Protein 1DXY (pdb70)

Nearest PDB structures (foldseek):
  1dxy-assembly1_A  TM=1.003E+00  e=7.204E-63  Lacticaseibacillus casei
  1j4a-assembly1_A  TM=9.337E-01  e=5.084E-35  Lactobacillus delbrueckii subsp. bulgaricus
  7jp2-assembly1_B  TM=9.214E-01  e=3.300E-33  Treponema pallidum
  1j49-assembly1_B  TM=8.982E-01  e=4.076E-33  Lactobacillus delbrueckii subsp. bulgaricus
  5z20-assembly1_C  TM=8.308E-01  e=5.144E-32  Pseudomonas aeruginosa

B-factor: mean 31.73, std 13.32, range [12.37, 99.99]

Secondary structure (DSSP, 8-state):
-EEEE-S--TTTHHHHHHHHHHH--EEEE-SS---TTGGGGGTT-SEEEE--SS-B-HHHHHHHHHTT--EEEESSS--TTB-HHHHHHTT-EEE--TTS-HHHHHHHHHHHHHHHHTTHHHHHHHHHTT-HHHHT------GGGSEEEEE--SHHHHHHHHHHHHTT-EEEEE-SSPPSS--TT-EE--HHHHHHH-SEEEE-----GGGTTSB-HHHHHHSPTTEEEEE-S-TTSB-HHHHHHHHHTTSEEEEEESS-TTHHHHHHHHHHHSS---HHHHHHHT-TTEEE-SS-TT-SHHHHHHHHHHHHHHHHHHHHHS--TTEE--

Radius of gyration: 22.11 Å; Cα contacts (8 Å, |Δi|>4): 642; chains: 1; bounding box: 49×49×61 Å

Structure (mmCIF, N/CA/C/O backbone):
data_1DXY
#
_entry.id   1DXY
#
_cell.length_a   134.100
_cell.length_b   134.100
_cell.length_c   125.100
_cell.angle_alpha   90.00
_cell.angle_beta   90.00
_cell.angle_gamma   120.00
#
_symmetry.space_group_name_H-M   'P 63 2 2'
#
loop_
_entity.id
_entity.type
_entity.pdbx_description
1 polymer 'D-2-HYDROXYISOCAPROATE DEHYDROGENASE'
2 non-polymer 'SULFATE ION'
3 non-polymer NICOTINAMIDE-ADENINE-DINUCLEOTIDE
4 non-polymer '2-OXO-4-METHYLPENTANOIC ACID'
5 water water
#
loop_
_atom_site.group_PDB
_atom_site.id
_atom_site.type_symbol
_atom_site.label_atom_id
_atom_site.label_alt_id
_atom_site.label_comp_id
_atom_site.label_asym_id
_atom_site.label_entity_id
_atom_site.label_seq_id
_atom_site.pdbx_PDB_ins_code
_atom_site.Cartn_x
_atom_site.Cartn_y
_atom_site.Cartn_z
_atom_site.occupancy
_atom_site.B_iso_or_equiv
_atom_site.auth_seq_id
_atom_site.auth_comp_id
_atom_site.auth_asym_id
_atom_site.auth_atom_id
_atom_site.pdbx_PDB_model_num
ATOM 1 N N . MET A 1 1 ? 64.918 73.287 -2.626 1.00 51.14 1 MET A N 1
ATOM 2 C CA . MET A 1 1 ? 65.884 73.123 -1.500 1.00 50.99 1 MET A CA 1
ATOM 3 C C . MET A 1 1 ? 67.183 73.799 -1.894 1.00 49.75 1 MET A C 1
ATOM 4 O O . MET A 1 1 ? 67.320 74.281 -3.025 1.00 50.04 1 MET A O 1
ATOM 9 N N . LYS A 1 2 ? 68.141 73.784 -0.971 1.00 47.20 2 LYS A N 1
ATOM 10 C CA . LYS A 1 2 ? 69.442 74.383 -1.181 1.00 44.88 2 LYS A CA 1
ATOM 11 C C . LYS A 1 2 ? 70.457 73.260 -1.069 1.00 42.52 2 LYS A C 1
ATOM 12 O O . LYS A 1 2 ? 70.466 72.499 -0.091 1.00 41.28 2 LYS A O 1
ATOM 18 N N . ILE A 1 3 ? 71.255 73.109 -2.118 1.00 39.33 3 ILE A N 1
ATOM 19 C CA . ILE A 1 3 ? 72.259 72.062 -2.170 1.00 36.62 3 ILE A CA 1
ATOM 20 C C . ILE A 1 3 ? 73.589 72.675 -2.554 1.00 35.08 3 ILE A C 1
ATOM 21 O O . ILE A 1 3 ? 73.650 73.594 -3.385 1.00 34.08 3 ILE A O 1
ATOM 26 N N . ILE A 1 4 ? 74.643 72.220 -1.883 1.00 33.46 4 ILE A N 1
ATOM 27 C CA . ILE A 1 4 ? 75.986 72.699 -2.163 1.00 31.87 4 ILE A CA 1
ATOM 28 C C . ILE A 1 4 ? 76.780 71.509 -2.712 1.00 31.20 4 ILE A C 1
ATOM 29 O O . ILE A 1 4 ? 76.669 70.377 -2.212 1.00 30.67 4 ILE A O 1
ATOM 34 N N . ALA A 1 5 ? 77.549 71.760 -3.764 1.00 31.13 5 ALA A N 1
ATOM 35 C CA . ALA A 1 5 ? 78.330 70.707 -4.399 1.00 31.85 5 ALA A CA 1
ATOM 36 C C . ALA A 1 5 ? 79.814 71.016 -4.363 1.00 31.48 5 ALA A C 1
ATOM 37 O O . ALA A 1 5 ? 80.220 72.144 -4.644 1.00 32.44 5 ALA A O 1
ATOM 39 N N . TYR A 1 6 ? 80.618 70.007 -4.046 1.00 31.94 6 TYR A N 1
ATOM 40 C CA . TYR A 1 6 ? 82.069 70.153 -3.986 1.00 32.39 6 TYR A CA 1
ATOM 41 C C . TYR A 1 6 ? 82.740 69.336 -5.077 1.00 32.29 6 TYR A C 1
ATOM 42 O O . TYR A 1 6 ? 82.124 68.447 -5.678 1.00 31.62 6 TYR A O 1
ATOM 51 N N . GLY A 1 7 ? 83.998 69.662 -5.342 1.00 31.79 7 GLY A N 1
ATOM 52 C CA . GLY A 1 7 ? 84.769 68.959 -6.348 1.00 31.18 7 GLY A CA 1
ATOM 53 C C . GLY A 1 7 ? 84.232 69.083 -7.759 1.00 31.05 7 GLY A C 1
ATOM 54 O O . GLY A 1 7 ? 84.524 68.238 -8.592 1.00 31.75 7 GLY A O 1
ATOM 55 N N . ALA A 1 8 ? 83.475 70.139 -8.031 1.00 30.60 8 ALA A N 1
ATOM 56 C CA . ALA A 1 8 ? 82.892 70.372 -9.345 1.00 30.36 8 ALA A CA 1
ATOM 57 C C . ALA A 1 8 ? 83.988 70.384 -10.402 1.00 31.35 8 ALA A C 1
ATOM 58 O O . ALA A 1 8 ? 84.933 71.169 -10.312 1.00 32.23 8 ALA A O 1
ATOM 60 N N . ARG A 1 9 ? 83.860 69.511 -11.400 1.00 31.24 9 ARG A N 1
ATOM 61 C CA . ARG A 1 9 ? 84.842 69.413 -12.479 1.00 31.04 9 ARG A CA 1
ATOM 62 C C . ARG A 1 9 ? 84.378 70.195 -13.702 1.00 30.52 9 ARG A C 1
ATOM 63 O O . ARG A 1 9 ? 83.181 70.435 -13.877 1.00 30.73 9 ARG A O 1
ATOM 71 N N . VAL A 1 10 ? 85.326 70.581 -14.546 1.00 29.74 10 VAL A N 1
ATOM 72 C CA . VAL A 1 10 ? 85.039 71.362 -15.746 1.00 30.39 10 VAL A CA 1
ATOM 73 C C . VAL A 1 10 ? 83.813 70.876 -16.523 1.00 29.24 10 VAL A C 1
ATOM 74 O O . VAL A 1 10 ? 82.916 71.663 -16.833 1.00 28.67 10 VAL A O 1
ATOM 78 N N . ASP A 1 11 ? 83.765 69.576 -16.806 1.00 27.83 11 ASP A N 1
ATOM 79 C CA . ASP A 1 11 ? 82.657 69.010 -17.570 1.00 27.17 11 ASP A CA 1
ATOM 80 C C . ASP A 1 11 ? 81.339 68.908 -16.835 1.00 27.13 11 ASP A C 1
ATOM 81 O O . ASP A 1 11 ? 80.290 68.793 -17.467 1.00 28.42 11 ASP A O 1
ATOM 86 N N . GLU A 1 12 ? 81.373 68.980 -15.511 1.00 25.76 12 GLU A N 1
ATOM 87 C CA . GLU A 1 12 ? 80.156 68.873 -14.707 1.00 25.61 12 GLU A CA 1
ATOM 88 C C . GLU A 1 12 ? 79.365 70.153 -14.606 1.00 25.79 12 GLU A C 1
ATOM 89 O O . GLU A 1 12 ? 78.145 70.123 -14.431 1.00 25.78 12 GLU A O 1
ATOM 95 N N . ILE A 1 13 ? 80.056 71.274 -14.742 1.00 27.31 13 ILE A N 1
ATOM 96 C CA . ILE A 1 13 ? 79.427 72.574 -14.595 1.00 28.65 13 ILE A CA 1
ATOM 97 C C . ILE A 1 13 ? 78.119 72.747 -15.353 1.00 29.20 13 ILE A C 1
ATOM 98 O O . ILE A 1 13 ? 77.100 73.062 -14.740 1.00 29.91 13 ILE A O 1
ATOM 103 N N . GLN A 1 14 ? 78.117 72.506 -16.661 1.00 29.45 14 GLN A N 1
ATOM 104 C CA . GLN A 1 14 ? 76.886 72.676 -17.432 1.00 29.94 14 GLN A CA 1
ATOM 105 C C . GLN A 1 14 ? 75.720 71.842 -16.906 1.00 28.77 14 GLN A C 1
ATOM 106 O O . GLN A 1 14 ? 74.568 72.272 -16.944 1.00 28.97 14 GLN A O 1
ATOM 112 N N . TYR A 1 15 ? 76.012 70.659 -16.387 1.00 27.72 15 TYR A N 1
ATOM 113 C CA . TYR A 1 15 ? 74.958 69.811 -15.862 1.00 27.36 15 TYR A CA 1
ATOM 114 C C . TYR A 1 15 ? 74.438 70.340 -14.533 1.00 26.78 15 TYR A C 1
ATOM 115 O O . TYR A 1 15 ? 73.236 70.282 -14.266 1.00 25.48 15 TYR A O 1
ATOM 124 N N . PHE A 1 16 ? 75.336 70.890 -13.719 1.00 27.15 16 PHE A N 1
ATOM 125 C CA . PHE A 1 16 ? 74.943 71.456 -12.427 1.00 27.55 16 PHE A CA 1
ATOM 126 C C . PHE A 1 16 ? 73.968 72.599 -12.678 1.00 27.86 16 PHE A C 1
ATOM 127 O O . PHE A 1 16 ? 72.879 72.655 -12.096 1.00 28.07 16 PHE A O 1
ATOM 135 N N . LYS A 1 17 ? 74.348 73.475 -13.600 1.00 28.79 17 LYS A N 1
ATOM 136 C CA . LYS A 1 17 ? 73.525 74.614 -13.965 1.00 30.87 17 LYS A CA 1
ATOM 137 C C . LYS A 1 17 ? 72.194 74.137 -14.523 1.00 30.97 17 LYS A C 1
ATOM 138 O O . LYS A 1 17 ? 71.141 74.594 -14.088 1.00 31.33 17 LYS A O 1
ATOM 144 N N . GLN A 1 18 ? 72.236 73.172 -15.439 1.00 31.06 18 GLN A N 1
ATOM 145 C CA . GLN A 1 18 ? 71.013 72.649 -16.040 1.00 30.74 18 GLN A CA 1
ATOM 146 C C . GLN A 1 18 ? 70.092 71.992 -15.015 1.00 29.40 18 GLN A C 1
ATOM 147 O O . GLN A 1 18 ? 68.879 72.182 -15.061 1.00 28.26 18 GLN A O 1
ATOM 153 N N . TRP A 1 19 ? 70.655 71.238 -14.083 1.00 28.83 19 TRP A N 1
ATOM 154 C CA . TRP A 1 19 ? 69.837 70.582 -13.069 1.00 29.25 19 TRP A CA 1
ATOM 155 C C . TRP A 1 19 ? 69.103 71.614 -12.221 1.00 30.37 19 TRP A C 1
ATOM 156 O O . TRP A 1 19 ? 67.962 71.389 -11.799 1.00 30.63 19 TRP A O 1
ATOM 167 N N . ALA A 1 20 ? 69.762 72.740 -11.955 1.00 31.42 20 ALA A N 1
ATOM 168 C CA . ALA A 1 20 ? 69.153 73.793 -11.155 1.00 32.00 20 ALA A CA 1
ATOM 169 C C . ALA A 1 20 ? 67.936 74.326 -11.901 1.00 32.61 20 ALA A C 1
ATOM 170 O O . ALA A 1 20 ? 66.861 74.449 -11.320 1.00 33.16 20 ALA A O 1
ATOM 172 N N . LYS A 1 21 ? 68.101 74.600 -13.194 1.00 33.63 21 LYS A N 1
ATOM 173 C CA . LYS A 1 21 ? 67.004 75.100 -14.022 1.00 35.31 21 LYS A CA 1
ATOM 174 C C . LYS A 1 21 ? 65.883 74.073 -14.086 1.00 35.62 21 LYS A C 1
ATOM 175 O O . LYS A 1 21 ? 64.738 74.396 -13.788 1.00 37.07 21 LYS A O 1
ATOM 181 N N . ASP A 1 22 ? 66.219 72.824 -14.408 1.00 34.63 22 ASP A N 1
ATOM 182 C CA . ASP A 1 22 ? 65.220 71.759 -14.508 1.00 33.76 22 ASP A CA 1
ATOM 183 C C . ASP A 1 22 ? 64.387 71.560 -13.251 1.00 34.37 22 ASP A C 1
ATOM 184 O O . ASP A 1 22 ? 63.177 71.375 -13.342 1.00 34.99 22 ASP A O 1
ATOM 189 N N . THR A 1 23 ? 65.022 71.554 -12.082 1.00 34.68 23 THR A N 1
ATOM 190 C CA . THR A 1 23 ? 64.279 71.310 -10.849 1.00 35.56 23 THR A CA 1
ATOM 191 C C . THR A 1 23 ? 63.839 72.526 -10.058 1.00 36.44 23 THR A C 1
ATOM 192 O O . THR A 1 23 ? 63.025 72.396 -9.150 1.00 36.48 23 THR A O 1
ATOM 196 N N . GLY A 1 24 ? 64.380 73.693 -10.382 1.00 37.79 24 GLY A N 1
ATOM 197 C CA . GLY A 1 24 ? 64.019 74.893 -9.652 1.00 39.69 24 GLY A CA 1
ATOM 198 C C . GLY A 1 24 ? 64.731 75.007 -8.306 1.00 40.70 24 GLY A C 1
ATOM 199 O O . GLY A 1 24 ? 64.560 75.993 -7.585 1.00 41.49 24 GLY A O 1
ATOM 200 N N . ASN A 1 25 ? 65.525 73.999 -7.959 1.00 41.05 25 ASN A N 1
ATOM 201 C CA . ASN A 1 25 ? 66.267 74.006 -6.702 1.00 40.74 25 ASN A CA 1
ATOM 202 C C . ASN A 1 25 ? 67.461 74.934 -6.819 1.00 41.23 25 ASN A C 1
ATOM 203 O O . ASN A 1 25 ? 67.844 75.335 -7.927 1.00 41.28 25 ASN A O 1
ATOM 208 N N . THR A 1 26 ? 68.027 75.298 -5.671 1.00 42.10 26 THR A N 1
ATOM 209 C CA . THR A 1 26 ? 69.201 76.166 -5.633 1.00 42.61 26 THR A CA 1
ATOM 210 C C . THR A 1 26 ? 70.404 75.243 -5.481 1.00 41.18 26 THR A C 1
ATOM 211 O O . THR A 1 26 ? 70.446 74.392 -4.586 1.00 40.04 26 THR A O 1
ATOM 215 N N . LEU A 1 27 ? 71.366 75.405 -6.375 1.00 40.29 27 LEU A N 1
ATOM 216 C CA . LEU A 1 27 ? 72.556 74.587 -6.374 1.00 39.95 27 LEU A CA 1
ATOM 217 C C . LEU A 1 27 ? 73.747 75.525 -6.452 1.00 40.23 27 LEU A C 1
ATOM 218 O O . LEU A 1 27 ? 73.840 76.368 -7.348 1.00 41.03 27 LEU A O 1
ATOM 223 N N . GLU A 1 28 ? 74.632 75.414 -5.474 1.00 40.15 28 GLU A N 1
ATOM 224 C CA . GLU A 1 28 ? 75.832 76.229 -5.440 1.00 39.98 28 GLU A CA 1
ATOM 225 C C . GLU A 1 28 ? 76.959 75.212 -5.537 1.00 37.90 28 GLU A C 1
ATOM 226 O O . GLU A 1 28 ? 77.010 74.265 -4.754 1.00 36.87 28 GLU A O 1
ATOM 232 N N . TYR A 1 29 ? 77.848 75.386 -6.500 1.00 37.00 29 TYR A N 1
ATOM 233 C CA . TYR A 1 29 ? 78.931 74.426 -6.681 1.00 37.42 29 TYR A CA 1
ATOM 234 C C . TYR A 1 29 ? 80.309 75.033 -6.472 1.00 36.65 29 TYR A C 1
ATOM 235 O O . TYR A 1 29 ? 80.508 76.222 -6.709 1.00 37.03 29 TYR A O 1
ATOM 244 N N . HIS A 1 30 ? 81.264 74.205 -6.060 1.00 35.96 30 HIS A N 1
ATOM 245 C CA . HIS A 1 30 ? 82.629 74.654 -5.818 1.00 35.51 30 HIS A CA 1
ATOM 246 C C . HIS A 1 30 ? 83.634 73.678 -6.381 1.00 35.18 30 HIS A C 1
ATOM 247 O O . HIS A 1 30 ? 83.437 72.470 -6.311 1.00 35.08 30 HIS A O 1
ATOM 254 N N . THR A 1 31 ? 84.728 74.220 -6.899 1.00 35.78 31 THR A N 1
ATOM 255 C CA . THR A 1 31 ? 85.833 73.445 -7.454 1.00 36.85 31 THR A CA 1
ATOM 256 C C . THR A 1 31 ? 86.555 72.671 -6.360 1.00 36.39 31 THR A C 1
ATOM 257 O O . THR A 1 31 ? 87.001 71.539 -6.565 1.00 35.76 31 THR A O 1
ATOM 261 N N . GLU A 1 32 ? 86.710 73.328 -5.214 1.00 36.46 32 GLU A N 1
ATOM 262 C CA . GLU A 1 32 ? 87.402 72.755 -4.072 1.00 36.33 32 GLU A CA 1
ATOM 263 C C . GLU A 1 32 ? 86.718 71.524 -3.530 1.00 35.54 32 GLU A C 1
ATOM 264 O O . GLU A 1 32 ? 85.498 71.395 -3.607 1.00 34.82 32 GLU A O 1
ATOM 270 N N . PHE A 1 33 ? 87.525 70.623 -2.986 1.00 35.39 33 PHE A N 1
ATOM 271 C CA . PHE A 1 33 ? 87.018 69.407 -2.385 1.00 36.36 33 PHE A CA 1
ATOM 272 C C . PHE A 1 33 ? 86.489 69.734 -1.005 1.00 36.62 33 PHE A C 1
ATOM 273 O O . PHE A 1 33 ? 86.724 70.819 -0.475 1.00 37.33 33 PHE A O 1
ATOM 281 N N . LEU A 1 34 ? 85.781 68.782 -0.427 1.00 36.42 34 LEU A N 1
ATOM 282 C CA . LEU A 1 34 ? 85.196 68.937 0.885 1.00 37.07 34 LEU A CA 1
ATOM 283 C C . LEU A 1 34 ? 86.145 68.477 2.002 1.00 38.32 34 LEU A C 1
ATOM 284 O O . LEU A 1 34 ? 86.514 67.297 2.076 1.00 37.53 34 LEU A O 1
ATOM 289 N N . ASP A 1 35 ? 86.560 69.422 2.841 1.00 39.85 35 ASP A N 1
ATOM 290 C CA . ASP A 1 35 ? 87.413 69.118 3.989 1.00 41.41 35 ASP A CA 1
ATOM 291 C C . ASP A 1 35 ? 86.917 69.925 5.186 1.00 43.49 35 ASP A C 1
ATOM 292 O O . ASP A 1 35 ? 85.918 70.657 5.084 1.00 43.41 35 ASP A O 1
ATOM 297 N N . GLU A 1 36 ? 87.602 69.792 6.314 1.00 45.74 36 GLU A N 1
ATOM 298 C CA . GLU A 1 36 ? 87.217 70.501 7.525 1.00 47.91 36 GLU A CA 1
ATOM 299 C C . GLU A 1 36 ? 87.053 72.009 7.353 1.00 47.20 36 GLU A C 1
ATOM 300 O O . GLU A 1 36 ? 86.194 72.611 7.980 1.00 46.96 36 GLU A O 1
ATOM 306 N N . ASN A 1 37 ? 87.830 72.607 6.459 1.00 47.12 37 ASN A N 1
ATOM 307 C CA . ASN A 1 37 ? 87.724 74.042 6.214 1.00 47.48 37 ASN A CA 1
ATOM 308 C C . ASN A 1 37 ? 86.540 74.380 5.302 1.00 46.68 37 ASN A C 1
ATOM 309 O O . ASN A 1 37 ? 85.659 75.163 5.676 1.00 46.94 37 ASN A O 1
ATOM 314 N N . THR A 1 38 ? 86.500 73.770 4.118 1.00 44.70 38 THR A N 1
ATOM 315 C CA . THR A 1 38 ? 85.437 74.046 3.148 1.00 41.89 38 THR A CA 1
ATOM 316 C C . THR A 1 38 ? 84.021 73.640 3.568 1.00 41.18 38 THR A C 1
ATOM 317 O O . THR A 1 38 ? 83.052 74.254 3.119 1.00 39.84 38 THR A O 1
ATOM 321 N N . VAL A 1 39 ? 83.903 72.645 4.448 1.00 40.88 39 VAL A N 1
ATOM 322 C CA . VAL A 1 39 ? 82.596 72.196 4.911 1.00 42.25 39 VAL A CA 1
ATOM 323 C C . VAL A 1 39 ? 81.826 73.354 5.532 1.00 44.23 39 VAL A C 1
ATOM 324 O O . VAL A 1 39 ? 80.597 73.346 5.573 1.00 43.85 39 VAL A O 1
ATOM 328 N N . GLU A 1 40 ? 82.546 74.380 5.969 1.00 46.62 40 GLU A N 1
ATOM 329 C CA . GLU A 1 40 ? 81.910 75.535 6.582 1.00 49.11 40 GLU A CA 1
ATOM 330 C C . GLU A 1 40 ? 81.047 76.337 5.619 1.00 49.00 40 GLU A C 1
ATOM 331 O O . GLU A 1 40 ? 80.148 77.065 6.045 1.00 48.92 40 GLU A O 1
ATOM 337 N N . TRP A 1 41 ? 81.297 76.189 4.324 1.00 48.64 41 TRP A N 1
ATOM 338 C CA . TRP A 1 41 ? 80.502 76.889 3.322 1.00 48.14 41 TRP A CA 1
ATOM 339 C C . TRP A 1 41 ? 79.092 76.312 3.244 1.00 47.05 41 TRP A C 1
ATOM 340 O O . TRP A 1 41 ? 78.164 76.972 2.785 1.00 46.28 41 TRP A O 1
ATOM 351 N N . ALA A 1 42 ? 78.949 75.072 3.692 1.00 46.40 42 ALA A N 1
ATOM 352 C CA . ALA A 1 42 ? 77.675 74.375 3.670 1.00 46.99 42 ALA A CA 1
ATOM 353 C C . ALA A 1 42 ? 76.658 74.823 4.724 1.00 48.16 42 ALA A C 1
ATOM 354 O O . ALA A 1 42 ? 75.515 74.347 4.701 1.00 48.57 42 ALA A O 1
ATOM 356 N N . LYS A 1 43 ? 77.060 75.695 5.657 1.00 48.77 43 LYS A N 1
ATOM 357 C CA . LYS A 1 43 ? 76.151 76.166 6.717 1.00 48.70 43 LYS A CA 1
ATOM 358 C C . LYS A 1 43 ? 74.907 76.754 6.059 1.00 48.17 43 LYS A C 1
ATOM 359 O O . LYS A 1 43 ? 75.007 77.657 5.222 1.00 47.99 43 LYS A O 1
ATOM 365 N N . GLY A 1 44 ? 73.749 76.186 6.378 1.00 47.47 44 GLY A N 1
ATOM 366 C CA . GLY A 1 44 ? 72.515 76.686 5.800 1.00 47.63 44 GLY A CA 1
ATOM 367 C C . GLY A 1 44 ? 71.974 75.927 4.592 1.00 47.27 44 GLY A C 1
ATOM 368 O O . GLY A 1 44 ? 70.898 76.273 4.087 1.00 48.03 44 GLY A O 1
ATOM 369 N N . PHE A 1 45 ? 72.711 74.929 4.102 1.00 45.17 45 PHE A N 1
ATOM 370 C CA . PHE A 1 45 ? 72.251 74.137 2.964 1.00 42.53 45 PHE A CA 1
ATOM 371 C C . PHE A 1 45 ? 71.572 72.876 3.484 1.00 41.86 45 PHE A C 1
ATOM 372 O O . PHE A 1 45 ? 71.791 72.460 4.632 1.00 41.85 45 PHE A O 1
ATOM 380 N N . ASP A 1 46 ? 70.759 72.260 2.633 1.00 39.84 46 ASP A N 1
ATOM 381 C CA . ASP A 1 46 ? 70.036 71.066 3.022 1.00 38.30 46 ASP A CA 1
ATOM 382 C C . ASP A 1 46 ? 70.830 69.805 2.784 1.00 36.47 46 ASP A C 1
ATOM 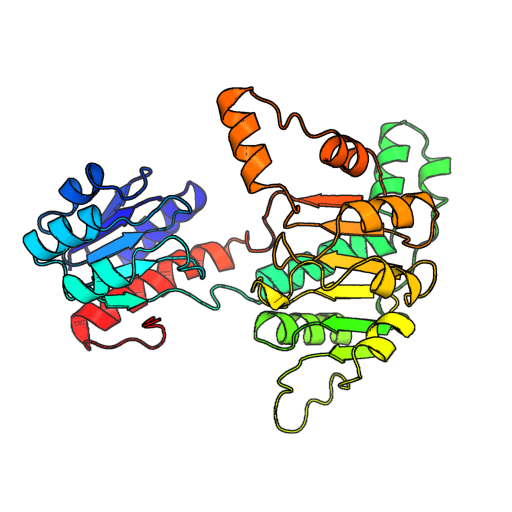383 O O . ASP A 1 46 ? 70.608 68.786 3.441 1.00 35.99 46 ASP A O 1
ATOM 388 N N . GLY A 1 47 ? 71.770 69.866 1.855 1.00 33.62 47 GLY A N 1
ATOM 389 C CA . GLY A 1 47 ? 72.538 68.679 1.589 1.00 30.67 47 GLY A CA 1
ATOM 390 C C . GLY A 1 47 ? 73.817 68.992 0.884 1.00 29.22 47 GLY A C 1
ATOM 391 O O . GLY A 1 47 ? 74.000 70.060 0.290 1.00 28.55 47 GLY A O 1
ATOM 392 N N . ILE A 1 48 ? 74.714 68.027 0.961 1.00 29.15 48 ILE A N 1
ATOM 393 C CA . ILE A 1 48 ? 76.012 68.156 0.348 1.00 29.34 48 ILE A CA 1
ATOM 394 C C . ILE A 1 48 ? 76.189 67.078 -0.720 1.00 28.53 48 ILE A C 1
ATOM 395 O O . ILE A 1 48 ? 75.794 65.911 -0.538 1.00 27.74 48 ILE A O 1
ATOM 400 N N . ASN A 1 49 ? 76.794 67.491 -1.826 1.00 27.42 49 ASN A N 1
ATOM 401 C CA . ASN A 1 49 ? 77.061 66.610 -2.952 1.00 27.35 49 ASN A CA 1
ATOM 402 C C . ASN A 1 49 ? 78.547 66.777 -3.279 1.00 26.23 49 ASN A C 1
ATOM 403 O O . ASN A 1 49 ? 79.022 67.911 -3.404 1.00 26.96 49 ASN A O 1
ATOM 408 N N . SER A 1 50 ? 79.292 65.678 -3.368 1.00 25.33 50 SER A N 1
ATOM 409 C CA . SER A 1 50 ? 80.720 65.792 -3.671 1.00 24.76 50 SER A CA 1
ATOM 410 C C . SER A 1 50 ? 81.290 64.650 -4.511 1.00 24.88 50 SER A C 1
ATOM 411 O O . SER A 1 50 ? 80.636 63.615 -4.735 1.00 24.34 50 SER A O 1
ATOM 416 N N . LEU A 1 51 ? 82.526 64.863 -4.958 1.00 24.45 51 LEU A N 1
ATOM 417 C CA . LEU A 1 51 ? 83.269 63.898 -5.749 1.00 25.63 51 LEU A CA 1
ATOM 418 C C . LEU A 1 51 ? 84.740 64.199 -5.471 1.00 25.54 51 LEU A C 1
ATOM 419 O O . LEU A 1 51 ? 85.223 65.287 -5.805 1.00 25.32 51 LEU A O 1
ATOM 424 N N . GLN A 1 52 ? 85.439 63.263 -4.833 1.00 25.53 52 GLN A N 1
ATOM 425 C CA . GLN A 1 52 ? 86.855 63.466 -4.530 1.00 26.43 52 GLN A CA 1
ATOM 426 C C . GLN A 1 52 ? 87.523 62.174 -4.087 1.00 27.16 52 GLN A C 1
ATOM 427 O O . GLN A 1 52 ? 86.868 61.263 -3.578 1.00 27.78 52 GLN A O 1
ATOM 433 N N . THR A 1 53 ? 88.828 62.083 -4.291 1.00 29.11 53 THR A N 1
ATOM 434 C CA . THR A 1 53 ? 89.560 60.912 -3.835 1.00 31.29 53 THR A CA 1
ATOM 435 C C . THR A 1 53 ? 90.218 61.249 -2.490 1.00 32.17 53 THR A C 1
ATOM 436 O O . THR A 1 53 ? 90.698 60.353 -1.798 1.00 33.44 53 THR A O 1
ATOM 440 N N . THR A 1 54 ? 90.248 62.537 -2.129 1.00 32.68 54 THR A N 1
ATOM 441 C CA . THR A 1 54 ? 90.816 62.948 -0.845 1.00 33.48 54 THR A CA 1
ATOM 442 C C . THR A 1 54 ? 89.853 62.467 0.248 1.00 34.56 54 THR A C 1
ATOM 443 O O . THR A 1 54 ? 88.674 62.216 -0.023 1.00 34.58 54 THR A O 1
ATOM 447 N N . PRO A 1 55 ? 90.338 62.326 1.495 1.00 35.73 55 PRO A N 1
ATOM 448 C CA . PRO A 1 55 ? 89.515 61.854 2.620 1.00 35.33 55 PRO A CA 1
ATOM 449 C C . PRO A 1 55 ? 88.312 62.690 3.021 1.00 34.87 55 PRO A C 1
ATOM 450 O O . PRO A 1 55 ? 88.278 63.908 2.832 1.00 34.14 55 PRO A O 1
ATOM 454 N N . TYR A 1 56 ? 87.317 61.992 3.554 1.00 35.07 56 TYR A N 1
ATOM 455 C CA . TYR A 1 56 ? 86.104 62.598 4.094 1.00 35.91 56 TYR A CA 1
ATOM 456 C C . TYR A 1 56 ? 86.315 62.261 5.582 1.00 36.17 56 TYR A C 1
ATOM 457 O O . TYR A 1 56 ? 85.865 61.206 6.069 1.00 35.03 56 TYR A O 1
ATOM 466 N N . ALA A 1 57 ? 87.074 63.121 6.265 1.00 36.91 57 ALA A N 1
ATOM 467 C CA . ALA A 1 57 ? 87.421 62.912 7.677 1.00 38.12 57 ALA A CA 1
ATOM 468 C C . ALA A 1 57 ? 86.327 63.227 8.711 1.00 38.68 57 ALA A C 1
ATOM 469 O O . ALA A 1 57 ? 85.382 63.984 8.433 1.00 38.08 57 ALA A O 1
ATOM 471 N N . ALA A 1 58 ? 86.493 62.663 9.911 1.00 39.24 58 ALA A N 1
ATOM 472 C CA . ALA A 1 58 ? 85.560 62.837 11.020 1.00 39.30 58 ALA A CA 1
ATOM 473 C C . ALA A 1 58 ? 85.140 64.291 11.217 1.00 39.33 58 ALA A C 1
ATOM 474 O O . ALA A 1 58 ? 83.965 64.581 11.417 1.00 39.31 58 ALA A O 1
ATOM 476 N N . GLY A 1 59 ? 86.091 65.205 11.091 1.00 40.26 59 GLY A N 1
ATOM 477 C CA . GLY A 1 59 ? 85.790 66.616 11.253 1.00 41.95 59 GLY A CA 1
ATOM 478 C C . GLY A 1 59 ? 84.701 67.135 10.328 1.00 43.02 59 GLY A C 1
ATOM 479 O O . GLY A 1 59 ? 83.867 67.949 10.737 1.00 43.25 59 GLY A O 1
ATOM 480 N N . VAL A 1 60 ? 84.693 66.653 9.085 1.00 43.78 60 VAL A N 1
ATOM 481 C CA . VAL A 1 60 ? 83.705 67.078 8.095 1.00 43.43 60 VAL A CA 1
ATOM 482 C C . VAL A 1 60 ? 82.299 66.716 8.551 1.00 43.48 60 VAL A C 1
ATOM 483 O O . VAL A 1 60 ? 81.386 67.539 8.474 1.00 42.92 60 VAL A O 1
ATOM 487 N N . PHE A 1 61 ? 82.139 65.505 9.071 1.00 44.11 61 PHE A N 1
ATOM 488 C CA . PHE A 1 61 ? 80.841 65.057 9.552 1.00 46.37 61 PHE A CA 1
ATOM 489 C C . PHE A 1 61 ? 80.419 65.782 10.831 1.00 48.00 61 PHE A C 1
ATOM 490 O O . PHE A 1 61 ? 79.223 66.025 11.051 1.00 48.25 61 PHE A O 1
ATOM 498 N N . GLU A 1 62 ? 81.403 66.166 11.646 1.00 49.55 62 GLU A N 1
ATOM 499 C CA . GLU A 1 62 ? 81.131 66.885 12.887 1.00 50.55 62 GLU A CA 1
ATOM 500 C C . GLU A 1 62 ? 80.488 68.237 12.565 1.00 49.42 62 GLU A C 1
ATOM 501 O O . GLU A 1 62 ? 79.422 68.554 13.088 1.00 49.03 62 GLU A O 1
ATOM 507 N N . LYS A 1 63 ? 81.105 69.017 11.682 1.00 48.77 63 LYS A N 1
ATOM 508 C CA . LYS A 1 63 ? 80.533 70.308 11.320 1.00 49.29 63 LYS A CA 1
ATOM 509 C C . LYS A 1 63 ? 79.185 70.171 10.605 1.00 50.19 63 LYS A C 1
ATOM 510 O O . LYS A 1 63 ? 78.311 71.036 10.749 1.00 50.38 63 LYS A O 1
ATOM 516 N N . MET A 1 64 ? 78.999 69.078 9.862 1.00 50.72 64 MET A N 1
ATOM 517 C CA . MET A 1 64 ? 77.732 68.837 9.162 1.00 50.82 64 MET A CA 1
ATOM 518 C C . MET A 1 64 ? 76.649 68.653 10.208 1.00 51.47 64 MET A C 1
ATOM 519 O O . MET A 1 64 ? 75.614 69.311 10.160 1.00 51.27 64 MET A O 1
ATOM 524 N N . HIS A 1 65 ? 76.905 67.760 11.155 1.00 52.84 65 HIS A N 1
ATOM 525 C CA . HIS A 1 65 ? 75.975 67.494 12.247 1.00 55.02 65 HIS A CA 1
ATOM 526 C C . HIS A 1 65 ? 75.632 68.816 12.962 1.00 55.19 65 HIS A C 1
ATOM 527 O O . HIS A 1 65 ? 74.488 69.041 13.373 1.00 54.92 65 HIS A O 1
ATOM 534 N N . ALA A 1 66 ? 76.639 69.670 13.127 1.00 55.22 66 ALA A N 1
ATOM 535 C CA . ALA A 1 66 ? 76.467 70.957 13.778 1.00 54.88 66 ALA A CA 1
ATOM 536 C C . ALA A 1 66 ? 75.538 71.870 12.982 1.00 55.06 66 ALA A C 1
ATOM 537 O O . ALA A 1 66 ? 74.735 72.580 13.578 1.00 55.86 66 ALA A O 1
ATOM 539 N N . TYR A 1 67 ? 75.640 71.860 11.651 1.00 54.53 67 TYR A N 1
ATOM 540 C CA . TYR A 1 67 ? 74.773 72.706 10.816 1.00 53.91 67 TYR A CA 1
ATOM 541 C C . TYR A 1 67 ? 73.429 72.049 10.491 1.00 52.28 67 TYR A C 1
ATOM 542 O O . TYR A 1 67 ? 72.651 72.589 9.694 1.00 52.00 67 TYR A O 1
ATOM 551 N N . GLY A 1 68 ? 73.190 70.862 11.042 1.00 50.24 68 GLY A N 1
ATOM 552 C CA . GLY A 1 68 ? 71.940 70.162 10.789 1.00 49.21 68 GLY A CA 1
ATOM 553 C C . GLY A 1 68 ? 71.791 69.476 9.425 1.00 48.25 68 GLY A C 1
ATOM 554 O O . GLY A 1 68 ? 70.681 69.063 9.055 1.00 49.23 68 GLY A O 1
ATOM 555 N N . ILE A 1 69 ? 72.893 69.351 8.681 1.00 45.59 69 ILE A N 1
ATOM 556 C CA . ILE A 1 69 ? 72.897 68.703 7.370 1.00 41.55 69 ILE A CA 1
ATOM 557 C C . ILE A 1 69 ? 73.026 67.210 7.623 1.00 40.25 69 ILE A C 1
ATOM 558 O O . ILE A 1 69 ? 74.082 66.742 8.050 1.00 40.53 69 ILE A O 1
ATOM 563 N N . LYS A 1 70 ? 71.950 66.470 7.362 1.00 38.45 70 LYS A N 1
ATOM 564 C CA . LYS A 1 70 ? 71.895 65.024 7.595 1.00 36.79 70 LYS A CA 1
ATOM 565 C C . LYS A 1 70 ? 72.315 64.116 6.423 1.00 35.96 70 LYS A C 1
ATOM 566 O O . LYS A 1 70 ? 72.581 62.922 6.624 1.00 34.27 70 LYS A O 1
ATOM 572 N N . PHE A 1 71 ? 72.445 64.689 5.222 1.00 35.34 71 PHE A N 1
ATOM 573 C CA . PHE A 1 71 ? 72.765 63.892 4.025 1.00 33.60 71 PHE A CA 1
ATOM 574 C C . PHE A 1 71 ? 73.937 64.319 3.149 1.00 32.33 71 PHE A C 1
ATOM 575 O O . PHE A 1 71 ? 74.121 65.513 2.849 1.00 32.32 71 PHE A O 1
ATOM 583 N N . LEU A 1 72 ? 74.696 63.315 2.709 1.00 31.24 72 LEU A N 1
ATOM 584 C CA . LEU A 1 72 ? 75.827 63.515 1.806 1.00 30.37 72 LEU A CA 1
ATOM 585 C C . LEU A 1 72 ? 75.688 62.497 0.674 1.00 29.52 72 LEU A C 1
ATOM 586 O O . LEU A 1 72 ? 75.489 61.301 0.932 1.00 29.60 72 LEU A O 1
ATOM 591 N N . THR A 1 73 ? 75.746 62.959 -0.573 1.00 28.25 73 THR A N 1
ATOM 592 C CA . THR A 1 73 ? 75.693 62.022 -1.700 1.00 26.53 73 THR A CA 1
ATOM 593 C C . THR A 1 73 ? 76.944 62.268 -2.507 1.00 24.81 73 THR A C 1
ATOM 594 O O . THR A 1 73 ? 77.385 63.421 -2.668 1.00 24.58 73 THR A O 1
ATOM 598 N N . ILE A 1 74 ? 77.561 61.185 -2.949 1.00 24.36 74 ILE A N 1
ATOM 599 C CA . ILE A 1 74 ? 78.758 61.308 -3.767 1.00 24.92 74 ILE A CA 1
ATOM 600 C C . ILE A 1 74 ? 78.404 60.973 -5.233 1.00 25.11 74 ILE A C 1
ATOM 601 O O . ILE A 1 74 ? 77.439 60.237 -5.505 1.00 25.14 74 ILE A O 1
ATOM 606 N N . ARG A 1 75 ? 79.162 61.544 -6.162 1.00 24.76 75 ARG A N 1
ATOM 607 C CA . ARG A 1 75 ? 78.908 61.351 -7.582 1.00 24.24 75 ARG A CA 1
ATOM 608 C C . ARG A 1 75 ? 79.577 60.123 -8.194 1.00 25.31 75 ARG A C 1
ATOM 609 O O . ARG A 1 75 ? 79.282 59.751 -9.338 1.00 25.21 75 ARG A O 1
ATOM 617 N N . ASN A 1 76 ? 80.420 59.452 -7.415 1.00 25.13 76 ASN A N 1
ATOM 618 C CA . ASN A 1 76 ? 81.130 58.279 -7.899 1.00 24.98 76 ASN A CA 1
ATOM 619 C C . ASN A 1 76 ? 80.726 57.017 -7.159 1.00 25.49 76 ASN A C 1
ATOM 620 O O . ASN A 1 76 ? 79.709 57.003 -6.460 1.00 25.29 76 ASN A O 1
ATOM 625 N N . VAL A 1 77 ? 81.495 55.950 -7.319 1.00 26.47 77 VAL A N 1
ATOM 626 C CA . VAL A 1 77 ? 81.172 54.681 -6.684 1.00 28.58 77 VAL A CA 1
ATOM 627 C C . VAL A 1 77 ? 81.878 54.424 -5.344 1.00 30.46 77 VAL A C 1
ATOM 628 O O . VAL A 1 77 ? 81.224 54.054 -4.364 1.00 30.65 77 VAL A O 1
ATOM 632 N N . GLY A 1 78 ? 83.200 54.578 -5.318 1.00 31.65 78 GLY A N 1
ATOM 633 C CA . GLY A 1 78 ? 83.993 54.306 -4.124 1.00 32.76 78 GLY A CA 1
ATOM 634 C C . GLY A 1 78 ? 83.728 55.086 -2.846 1.00 33.54 78 GLY A C 1
ATOM 635 O O . GLY A 1 78 ? 83.529 56.303 -2.867 1.00 32.02 78 GLY A O 1
ATOM 636 N N . THR A 1 79 ? 83.762 54.374 -1.722 1.00 35.15 79 THR A N 1
ATOM 637 C CA . THR A 1 79 ? 83.540 54.991 -0.417 1.00 37.40 79 THR A CA 1
ATOM 638 C C . THR A 1 79 ? 84.697 54.711 0.539 1.00 38.98 79 THR A C 1
ATOM 639 O O . THR A 1 79 ? 84.636 55.038 1.723 1.00 39.86 79 THR A O 1
ATOM 643 N N . ASP A 1 80 ? 85.776 54.157 0.011 1.00 40.71 80 ASP A N 1
ATOM 644 C CA . ASP A 1 80 ? 86.923 53.829 0.836 1.00 43.07 80 ASP A CA 1
ATOM 645 C C . ASP A 1 80 ? 87.622 55.019 1.523 1.00 41.61 80 ASP A C 1
ATOM 646 O O . ASP A 1 80 ? 88.293 54.844 2.544 1.00 42.61 80 ASP A O 1
ATOM 651 N N . ASN A 1 81 ? 87.484 56.217 0.966 1.00 38.33 81 ASN A N 1
ATOM 652 C CA . ASN A 1 81 ? 88.106 57.408 1.543 1.00 35.84 81 ASN A CA 1
ATOM 653 C C . ASN A 1 81 ? 87.141 58.142 2.487 1.00 35.14 81 ASN A C 1
ATOM 654 O O . ASN A 1 81 ? 87.337 59.325 2.796 1.00 34.58 81 ASN A O 1
ATOM 659 N N . ILE A 1 82 ? 86.110 57.444 2.950 1.00 34.83 82 ILE A N 1
ATOM 660 C CA . ILE A 1 82 ? 85.114 58.054 3.828 1.00 36.09 82 ILE A CA 1
ATOM 661 C C . ILE A 1 82 ? 85.175 57.480 5.236 1.00 36.66 82 ILE A C 1
ATOM 662 O O . ILE A 1 82 ? 85.159 56.262 5.411 1.00 35.83 82 ILE A O 1
ATOM 667 N N . ASP A 1 83 ? 85.250 58.353 6.240 1.00 38.32 83 ASP A N 1
ATOM 668 C CA . ASP A 1 83 ? 85.272 57.891 7.620 1.00 40.10 83 ASP A CA 1
ATOM 669 C C . ASP A 1 83 ? 83.836 57.517 7.956 1.00 40.68 83 ASP A C 1
ATOM 670 O O . ASP A 1 83 ? 83.053 58.333 8.448 1.00 39.83 83 ASP A O 1
ATOM 675 N N . MET A 1 84 ? 83.500 56.273 7.657 1.00 42.55 84 MET A N 1
ATOM 676 C CA . MET A 1 84 ? 82.168 55.749 7.891 1.00 45.26 84 MET A CA 1
ATOM 677 C C . MET A 1 84 ? 81.778 55.781 9.367 1.00 45.67 84 MET A C 1
ATOM 678 O O . MET A 1 84 ? 80.656 56.145 9.715 1.00 45.37 84 MET A O 1
ATOM 683 N N . THR A 1 85 ? 82.711 55.410 10.236 1.00 46.28 85 THR A N 1
ATOM 684 C CA . THR A 1 85 ? 82.451 55.395 11.669 1.00 46.40 85 THR A CA 1
ATOM 685 C C . THR A 1 85 ? 82.112 56.806 12.159 1.00 45.45 85 THR A C 1
ATOM 686 O O . THR A 1 85 ? 81.106 57.001 12.836 1.00 45.65 85 THR A O 1
ATOM 690 N N . ALA A 1 86 ? 82.888 57.800 11.739 1.00 44.76 86 ALA A N 1
ATOM 691 C CA . ALA A 1 86 ? 82.613 59.174 12.140 1.00 45.38 86 ALA A CA 1
ATOM 692 C C . ALA A 1 86 ? 81.258 59.611 11.603 1.00 46.60 86 ALA A C 1
ATOM 693 O O . ALA A 1 86 ? 80.507 60.332 12.270 1.00 47.33 86 ALA A O 1
ATOM 695 N N . MET A 1 87 ? 80.960 59.187 10.377 1.00 47.41 87 MET A N 1
ATOM 696 C CA . MET A 1 87 ? 79.701 59.524 9.716 1.00 47.18 87 MET A CA 1
ATOM 697 C C . MET A 1 87 ? 78.497 58.935 10.471 1.00 47.48 87 MET A C 1
ATOM 698 O O . MET A 1 87 ? 77.522 59.649 10.729 1.00 46.17 87 MET A O 1
ATOM 703 N N . LYS A 1 88 ? 78.573 57.646 10.820 1.00 48.34 88 LYS A N 1
ATOM 704 C CA . LYS A 1 88 ? 77.500 56.971 11.551 1.00 50.04 88 LYS A CA 1
ATOM 705 C C . LYS A 1 88 ? 77.373 57.624 12.929 1.00 51.92 88 LYS A C 1
ATOM 706 O O . LYS A 1 88 ? 76.260 57.877 13.399 1.00 52.71 88 LYS A O 1
ATOM 712 N N . GLN A 1 89 ? 78.511 57.973 13.529 1.00 53.37 89 GLN A N 1
ATOM 713 C CA . GLN A 1 89 ? 78.533 58.612 14.842 1.00 54.78 89 GLN A CA 1
ATOM 714 C C . GLN A 1 89 ? 77.703 59.894 14.856 1.00 54.31 89 GLN A C 1
ATOM 715 O O . GLN A 1 89 ? 76.930 60.125 15.786 1.00 54.47 89 GLN A O 1
ATOM 721 N N . TYR A 1 90 ? 77.865 60.728 13.832 1.00 53.66 90 TYR A N 1
ATOM 722 C CA . TYR A 1 90 ? 77.115 61.979 13.739 1.00 52.95 90 TYR A CA 1
ATOM 723 C C . TYR A 1 90 ? 75.775 61.851 13.021 1.00 51.85 90 TYR A C 1
ATOM 724 O O . TYR A 1 90 ? 75.183 62.864 12.630 1.00 51.76 90 TYR A O 1
ATOM 733 N N . GLY A 1 91 ? 75.305 60.615 12.851 1.00 50.41 91 GLY A N 1
ATOM 734 C CA . GLY A 1 91 ? 74.033 60.360 12.189 1.00 49.20 91 GLY A CA 1
ATOM 735 C C . GLY A 1 91 ? 73.863 60.912 10.776 1.00 48.34 91 GLY A C 1
ATOM 736 O O . GLY A 1 91 ? 72.768 61.359 10.417 1.00 48.54 91 GLY A O 1
ATOM 737 N N . ILE A 1 92 ? 74.931 60.890 9.977 1.00 46.45 92 ILE A N 1
ATOM 738 C CA . ILE A 1 92 ? 74.888 61.384 8.594 1.00 44.08 92 ILE A CA 1
ATOM 739 C C . ILE A 1 92 ? 74.663 60.178 7.675 1.00 41.97 92 ILE A C 1
ATOM 740 O O . ILE A 1 92 ? 75.208 59.097 7.919 1.00 41.44 92 ILE A O 1
ATOM 745 N N . ARG A 1 93 ? 73.800 60.330 6.675 1.00 39.42 93 ARG A N 1
ATOM 746 C CA . ARG A 1 93 ? 73.557 59.238 5.741 1.00 37.05 93 ARG A CA 1
ATOM 747 C C . ARG A 1 93 ? 74.148 59.538 4.369 1.00 35.00 93 ARG A C 1
ATOM 748 O O . ARG A 1 93 ? 74.239 60.708 3.948 1.00 34.26 93 ARG A O 1
ATOM 756 N N . LEU A 1 94 ? 74.564 58.471 3.693 1.00 32.83 94 LEU A N 1
ATOM 757 C CA . LEU A 1 94 ? 75.230 58.560 2.394 1.00 30.76 94 LEU A CA 1
ATOM 758 C C . LEU A 1 94 ? 74.661 57.660 1.282 1.00 29.69 94 LEU A C 1
ATOM 759 O O . LEU A 1 94 ? 74.057 56.609 1.548 1.00 28.54 94 LEU A O 1
ATOM 764 N N . SER A 1 95 ? 74.832 58.113 0.037 1.00 28.89 95 SER A N 1
ATOM 765 C CA . SER A 1 95 ? 74.452 57.337 -1.148 1.00 26.95 95 SER A CA 1
ATOM 766 C C . SER A 1 95 ? 75.496 57.652 -2.211 1.00 26.42 95 SER A C 1
ATOM 767 O O . SER A 1 95 ? 76.099 58.744 -2.217 1.00 25.65 95 SER A O 1
ATOM 770 N N . ASN A 1 96 ? 75.780 56.659 -3.044 1.00 26.15 96 ASN A N 1
ATOM 771 C CA . ASN A 1 96 ? 76.733 56.817 -4.137 1.00 25.32 96 ASN A CA 1
ATOM 772 C C . ASN A 1 96 ? 75.964 56.592 -5.466 1.00 25.53 96 ASN A C 1
ATOM 773 O O . ASN A 1 96 ? 74.723 56.533 -5.476 1.00 25.64 96 ASN A O 1
ATOM 778 N N . VAL A 1 97 ? 76.695 56.500 -6.574 1.00 25.68 97 VAL A N 1
ATOM 779 C CA . VAL A 1 97 ? 76.100 56.286 -7.907 1.00 24.50 97 VAL A CA 1
ATOM 780 C C . VAL A 1 97 ? 76.868 55.093 -8.450 1.00 24.15 97 VAL A C 1
ATOM 781 O O . VAL A 1 97 ? 77.896 55.250 -9.097 1.00 25.33 97 VAL A O 1
ATOM 785 N N . PRO A 1 98 ? 76.397 53.877 -8.160 1.00 24.02 98 PRO A N 1
ATOM 786 C CA . PRO A 1 98 ? 77.072 52.664 -8.616 1.00 24.76 98 PRO A CA 1
ATOM 787 C C . PRO A 1 98 ? 77.057 52.362 -10.111 1.00 26.44 98 PRO A C 1
ATOM 788 O O . PRO A 1 98 ? 77.904 51.616 -10.593 1.00 28.33 98 PRO A O 1
ATOM 792 N N . ALA A 1 99 ? 76.116 52.917 -10.858 1.00 25.64 99 ALA A N 1
ATOM 793 C CA . ALA A 1 99 ? 76.088 52.619 -12.272 1.00 25.70 99 ALA A CA 1
ATOM 794 C C . ALA A 1 99 ? 75.747 53.845 -13.105 1.00 25.95 99 ALA A C 1
ATOM 795 O O . ALA A 1 99 ? 74.753 53.839 -13.835 1.00 26.00 99 ALA A O 1
ATOM 797 N N . TYR A 1 100 ? 76.567 54.892 -13.011 1.00 25.77 100 TYR A N 1
ATOM 798 C CA . TYR A 1 100 ? 76.299 56.090 -13.798 1.00 27.43 100 TYR A CA 1
ATOM 799 C C . TYR A 1 100 ? 76.288 55.755 -15.293 1.00 27.15 100 TYR A C 1
ATOM 800 O O . TYR A 1 100 ? 75.432 56.244 -16.029 1.00 27.88 100 TYR A O 1
ATOM 809 N N . SER A 1 101 ? 77.214 54.906 -15.730 1.00 26.10 101 SER A N 1
ATOM 810 C CA . SER A 1 101 ? 77.230 54.456 -17.129 1.00 25.52 101 SER A CA 1
ATOM 811 C C . SER A 1 101 ? 78.111 53.239 -17.367 1.00 23.60 101 SER A C 1
ATOM 812 O O . SER A 1 101 ? 79.326 53.359 -17.601 1.00 24.85 101 SER A O 1
ATOM 815 N N . PRO A 1 102 ? 77.536 52.040 -17.2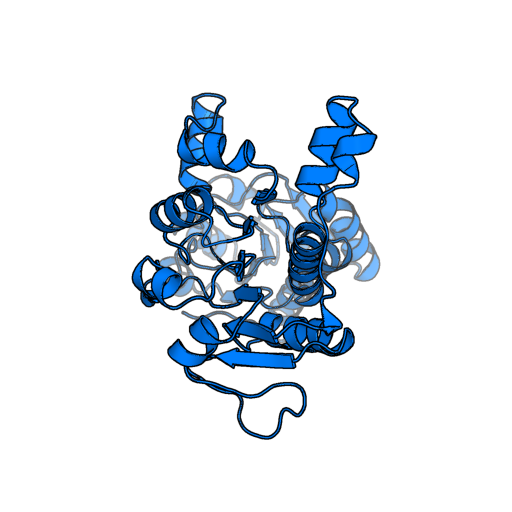11 1.00 21.76 102 PRO A N 1
ATOM 816 C CA . PRO A 1 102 ? 78.318 50.820 -17.440 1.00 20.27 102 PRO A CA 1
ATOM 817 C C . PRO A 1 102 ? 78.764 50.791 -18.924 1.00 18.71 102 PRO A C 1
ATOM 818 O O . PRO A 1 102 ? 79.840 50.286 -19.245 1.00 18.60 102 PRO A O 1
ATOM 822 N N . ALA A 1 103 ? 77.964 51.403 -19.802 1.00 17.33 103 ALA A N 1
ATOM 823 C CA . ALA A 1 103 ? 78.254 51.443 -21.242 1.00 16.13 103 ALA A CA 1
ATOM 824 C C . ALA A 1 103 ? 79.514 52.230 -21.544 1.00 15.71 103 ALA A C 1
ATOM 825 O O . ALA A 1 103 ? 80.301 51.832 -22.400 1.00 16.73 103 ALA A O 1
ATOM 827 N N . ALA A 1 104 ? 79.744 53.324 -20.814 1.00 14.99 104 ALA A N 1
ATOM 828 C CA . ALA A 1 104 ? 80.942 54.131 -21.038 1.00 14.59 104 ALA A CA 1
ATOM 829 C C . ALA A 1 104 ? 82.178 53.275 -20.848 1.00 15.19 104 ALA A C 1
ATOM 830 O O . ALA A 1 104 ? 83.091 53.301 -21.674 1.00 14.96 104 ALA A O 1
ATOM 832 N N . ILE A 1 105 ? 82.175 52.451 -19.796 1.00 15.48 105 ILE A N 1
ATOM 833 C CA . ILE A 1 105 ? 83.330 51.621 -19.507 1.00 14.89 105 ILE A CA 1
ATOM 834 C C . ILE A 1 105 ? 83.410 50.438 -20.450 1.00 14.39 105 ILE A C 1
ATOM 835 O O . ILE A 1 105 ? 84.499 50.106 -20.929 1.00 14.75 105 ILE A O 1
ATOM 840 N N . ALA A 1 106 ? 82.275 49.801 -20.719 1.00 13.31 106 ALA A N 1
ATOM 841 C CA . ALA A 1 106 ? 82.261 48.657 -21.628 1.00 12.94 106 ALA A CA 1
ATOM 842 C C . ALA A 1 106 ? 82.729 49.114 -23.016 1.00 12.48 106 ALA A C 1
ATOM 843 O O . ALA A 1 106 ? 83.525 48.436 -23.651 1.00 13.49 106 ALA A O 1
ATOM 845 N N . GLU A 1 107 ? 82.272 50.283 -23.460 1.00 13.12 107 GLU A N 1
ATOM 846 C CA . GLU A 1 107 ? 82.680 50.795 -24.767 1.00 13.82 107 GLU A CA 1
ATOM 847 C C . GLU A 1 107 ? 84.165 51.103 -24.808 1.00 15.09 107 GLU A C 1
ATOM 848 O O . GLU A 1 107 ? 84.829 50.842 -25.822 1.00 15.49 107 GLU A O 1
ATOM 854 N N . PHE A 1 108 ? 84.719 51.594 -23.700 1.00 14.65 108 PHE A N 1
ATOM 855 C CA . PHE A 1 108 ? 86.145 51.857 -23.676 1.00 13.37 108 PHE A CA 1
ATOM 856 C C . PHE A 1 108 ? 86.926 50.542 -23.771 1.00 13.37 108 PHE A C 1
ATOM 857 O O . PHE A 1 108 ? 87.967 50.464 -24.433 1.00 13.46 108 PHE A O 1
ATOM 865 N N . ALA A 1 109 ? 86.446 49.498 -23.107 1.00 12.74 109 ALA A N 1
ATOM 866 C CA . ALA A 1 109 ?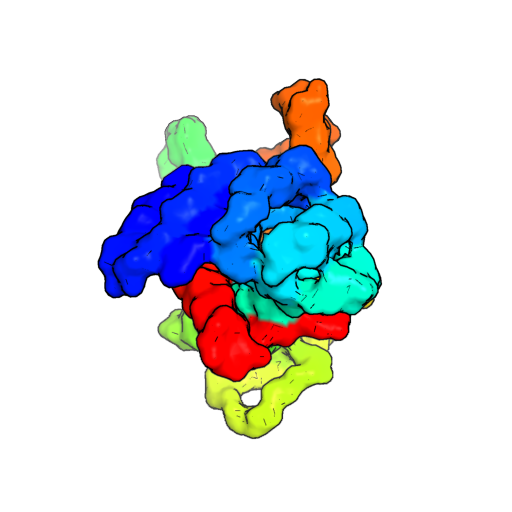 87.127 48.216 -23.176 1.00 14.11 109 ALA A CA 1
ATOM 867 C C . ALA A 1 109 ? 87.131 47.745 -24.645 1.00 15.12 109 ALA A C 1
ATOM 868 O O . ALA A 1 109 ? 88.133 47.211 -25.124 1.00 15.85 109 ALA A O 1
ATOM 870 N N . LEU A 1 110 ? 86.000 47.913 -25.340 1.00 15.22 110 LEU A N 1
ATOM 871 C CA . LEU A 1 110 ? 85.904 47.535 -26.749 1.00 15.01 110 LEU A CA 1
ATOM 872 C C . LEU A 1 110 ? 86.861 48.393 -27.579 1.00 14.74 110 LEU A C 1
ATOM 873 O O . LEU A 1 110 ? 87.489 47.881 -28.505 1.00 15.49 110 LEU A O 1
ATOM 878 N N . THR A 1 111 ? 86.973 49.680 -27.238 1.00 14.36 111 THR A N 1
ATOM 879 C CA . THR A 1 111 ? 87.861 50.607 -27.933 1.00 14.11 111 THR A CA 1
ATOM 880 C C . THR A 1 111 ? 89.298 50.109 -27.874 1.00 15.97 111 THR A C 1
ATOM 881 O O . THR A 1 111 ? 89.982 50.001 -28.897 1.00 15.50 111 THR A O 1
ATOM 885 N N . ASP A 1 112 ? 89.758 49.760 -26.670 1.00 16.25 112 ASP A N 1
ATOM 886 C CA . ASP A 1 112 ? 91.121 49.266 -26.514 1.00 15.46 112 ASP A CA 1
ATOM 887 C C . ASP A 1 112 ? 91.296 47.929 -27.203 1.00 14.93 112 ASP A C 1
ATOM 888 O O . ASP A 1 112 ? 92.353 47.653 -27.758 1.00 15.92 112 ASP A O 1
ATOM 893 N N . THR A 1 113 ? 90.275 47.083 -27.153 1.00 14.30 113 THR A N 1
ATOM 894 C CA . THR A 1 113 ? 90.369 45.761 -27.785 1.00 15.35 113 THR A CA 1
ATOM 895 C C . THR A 1 113 ? 90.582 45.871 -29.308 1.00 15.14 113 THR A C 1
ATOM 896 O O . THR A 1 113 ? 91.470 45.225 -29.867 1.00 15.57 113 THR A O 1
ATOM 900 N N . LEU A 1 114 ? 89.755 46.676 -29.967 1.00 14.99 114 LEU A N 1
ATOM 901 C CA . LEU A 1 114 ? 89.851 46.851 -31.411 1.00 14.83 114 LEU A CA 1
ATOM 902 C C . LEU A 1 114 ? 91.166 47.521 -31.773 1.00 14.78 114 LEU A C 1
ATOM 903 O O . LEU A 1 114 ? 91.851 47.079 -32.685 1.00 15.53 114 LEU A O 1
ATOM 908 N N . TYR A 1 115 ? 91.554 48.535 -31.009 1.00 15.23 115 TYR A N 1
ATOM 909 C CA . TYR A 1 115 ? 92.809 49.228 -31.230 1.00 15.87 115 TYR A CA 1
ATOM 910 C C . TYR A 1 115 ? 93.973 48.248 -31.255 1.00 16.34 115 TYR A C 1
ATOM 911 O O . TYR A 1 115 ? 94.853 48.318 -32.124 1.00 16.79 115 TYR A O 1
ATOM 920 N N . LEU A 1 116 ? 93.985 47.317 -30.310 1.00 15.17 116 LEU A N 1
ATOM 921 C CA . LEU A 1 116 ? 95.059 46.347 -30.240 1.00 15.36 116 LEU A CA 1
ATOM 922 C C . LEU A 1 116 ? 94.921 45.245 -31.279 1.00 15.42 116 LEU A C 1
ATOM 923 O O . LEU A 1 116 ? 95.917 44.784 -31.817 1.00 15.57 116 LEU A O 1
ATOM 928 N N . LEU A 1 117 ? 93.701 44.791 -31.539 1.00 14.95 117 LEU A N 1
ATOM 929 C CA . LEU A 1 117 ? 93.505 43.735 -32.530 1.00 15.39 117 LEU A CA 1
ATOM 930 C C . LEU A 1 117 ? 93.957 44.195 -33.929 1.00 15.12 117 LEU A C 1
ATOM 931 O O . LEU A 1 117 ? 94.372 43.378 -34.752 1.00 15.33 117 LEU A O 1
ATOM 936 N N . ARG A 1 118 ? 93.863 45.497 -34.184 1.00 15.41 118 ARG A N 1
ATOM 937 C CA . ARG A 1 118 ? 94.258 46.058 -35.469 1.00 16.29 118 ARG A CA 1
ATOM 938 C C . ARG A 1 118 ? 95.655 46.691 -35.408 1.00 17.88 118 ARG A C 1
ATOM 939 O O . ARG A 1 118 ? 96.096 47.342 -36.365 1.00 17.15 118 ARG A O 1
ATOM 947 N N . ASN A 1 119 ? 96.361 46.463 -34.296 1.00 17.82 119 ASN A N 1
ATOM 948 C CA . ASN A 1 119 ? 97.711 47.000 -34.096 1.00 18.29 119 ASN A CA 1
ATOM 949 C C . ASN A 1 119 ? 97.791 48.481 -34.393 1.00 18.38 119 ASN A C 1
ATOM 950 O O . ASN A 1 119 ? 98.791 48.949 -34.941 1.00 19.28 119 ASN A O 1
ATOM 955 N N . MET A 1 120 ? 96.771 49.229 -33.989 1.00 18.16 120 MET A N 1
ATOM 956 C CA . MET A 1 120 ? 96.726 50.656 -34.254 1.00 18.92 120 MET A CA 1
ATOM 957 C C . MET A 1 120 ? 97.937 51.422 -33.733 1.00 19.28 120 MET A C 1
ATOM 958 O O . MET A 1 120 ? 98.414 52.364 -34.377 1.00 19.22 120 MET A O 1
ATOM 963 N N . GLY A 1 121 ? 98.455 51.020 -32.584 1.00 18.98 121 GLY A N 1
ATOM 964 C CA . GLY A 1 121 ? 99.606 51.717 -32.049 1.00 19.16 121 GLY A CA 1
ATOM 965 C C . GLY A 1 121 ? 100.830 51.532 -32.934 1.00 19.45 121 GLY A C 1
ATOM 966 O O . GLY A 1 121 ? 101.592 52.483 -33.156 1.00 20.68 121 GLY A O 1
ATOM 967 N N . LYS A 1 122 ? 101.043 50.312 -33.420 1.00 19.54 122 LYS A N 1
ATOM 968 C CA . LYS A 1 122 ? 102.181 50.032 -34.291 1.00 19.71 122 LYS A CA 1
ATOM 969 C C . LYS A 1 122 ? 102.006 50.791 -35.590 1.00 19.94 122 LYS A C 1
ATOM 970 O O . LYS A 1 122 ? 102.959 51.338 -36.126 1.00 20.84 122 LYS A O 1
ATOM 976 N N . VAL A 1 123 ? 100.780 50.831 -36.091 1.00 19.12 123 VAL A N 1
ATOM 977 C CA . VAL A 1 123 ? 100.499 51.542 -37.319 1.00 18.87 123 VAL A CA 1
ATOM 978 C C . VAL A 1 123 ? 100.799 53.022 -37.159 1.00 20.19 123 VAL A C 1
ATOM 979 O O . VAL A 1 123 ? 101.495 53.609 -37.994 1.00 20.84 123 VAL A O 1
ATOM 983 N N . GLN A 1 124 ? 100.273 53.645 -36.106 1.00 20.00 124 GLN A N 1
ATOM 984 C CA . GLN A 1 124 ? 100.510 55.065 -35.907 1.00 20.26 124 GLN A CA 1
ATOM 985 C C . GLN A 1 124 ? 101.986 55.394 -35.690 1.00 22.08 124 GLN A C 1
ATOM 986 O O . GLN A 1 124 ? 102.480 56.407 -36.202 1.00 22.00 124 GLN A O 1
ATOM 992 N N . ALA A 1 125 ? 102.704 54.537 -34.969 1.00 22.32 125 ALA A N 1
ATOM 993 C CA . ALA A 1 125 ? 104.122 54.793 -34.726 1.00 24.22 125 ALA A CA 1
ATOM 994 C C . ALA A 1 125 ? 104.895 54.835 -36.042 1.00 24.71 125 ALA A C 1
ATOM 995 O O . ALA A 1 125 ? 105.750 55.700 -36.246 1.00 25.15 125 ALA A O 1
ATOM 997 N N . GLN A 1 126 ? 104.576 53.920 -36.949 1.00 25.46 126 GLN A N 1
ATOM 998 C CA . GLN A 1 126 ? 105.261 53.883 -38.237 1.00 26.11 126 GLN A CA 1
ATOM 999 C C . GLN A 1 126 ? 104.897 55.057 -39.138 1.00 26.73 126 GLN A C 1
ATOM 1000 O O . GLN A 1 126 ? 105.758 55.581 -39.844 1.00 27.62 126 GLN A O 1
ATOM 1006 N N . LEU A 1 127 ? 103.637 55.483 -39.124 1.00 26.41 127 LEU A N 1
ATOM 1007 C CA . LEU A 1 127 ? 103.247 56.604 -39.962 1.00 26.87 127 LEU A CA 1
ATOM 1008 C C . LEU A 1 127 ? 103.953 57.863 -39.483 1.00 28.11 127 LEU A C 1
ATOM 1009 O O . LEU A 1 127 ? 104.472 58.634 -40.296 1.00 27.92 127 LEU A O 1
ATOM 1014 N N . GLN A 1 128 ? 103.997 58.052 -38.167 1.00 28.73 128 GLN A N 1
ATOM 1015 C CA . GLN A 1 128 ? 104.646 59.223 -37.595 1.00 30.75 128 GLN A CA 1
ATOM 1016 C C . GLN A 1 128 ? 106.137 59.234 -37.917 1.00 31.31 128 GLN A C 1
ATOM 1017 O O . GLN A 1 128 ? 106.722 60.289 -38.110 1.00 32.59 128 GLN A O 1
ATOM 1023 N N . ALA A 1 129 ? 106.734 58.053 -38.015 1.00 31.72 129 ALA A N 1
ATOM 1024 C CA . ALA A 1 129 ? 108.150 57.925 -38.338 1.00 31.87 129 ALA A CA 1
ATOM 1025 C C . ALA A 1 129 ? 108.375 58.070 -39.851 1.00 32.38 129 ALA A C 1
ATOM 1026 O O . ALA A 1 129 ? 109.500 57.965 -40.335 1.00 33.40 129 ALA A O 1
ATOM 1028 N N . GLY A 1 130 ? 107.293 58.286 -40.593 1.00 32.54 130 GLY A N 1
ATOM 1029 C CA . GLY A 1 130 ? 107.391 58.431 -42.029 1.00 31.78 130 GLY A CA 1
ATOM 1030 C C . GLY A 1 130 ? 107.539 57.137 -42.814 1.00 32.29 130 GLY A C 1
ATOM 1031 O O . GLY A 1 130 ? 107.935 57.180 -43.970 1.00 34.14 130 GLY A O 1
ATOM 1032 N N . ASP A 1 131 ? 107.220 55.983 -42.236 1.00 31.39 131 ASP A N 1
ATOM 1033 C CA . ASP A 1 131 ? 107.345 54.736 -42.983 1.00 29.82 131 ASP A CA 1
ATOM 1034 C C . ASP A 1 131 ? 105.977 54.145 -43.327 1.00 30.06 131 ASP A C 1
ATOM 1035 O O . ASP A 1 131 ? 105.494 53.210 -42.675 1.00 30.70 131 ASP A O 1
ATOM 1040 N N . TYR A 1 132 ? 105.382 54.660 -44.397 1.00 29.10 132 TYR A N 1
ATOM 1041 C CA . TYR A 1 132 ? 104.071 54.227 -44.845 1.00 28.07 132 TYR A CA 1
ATOM 1042 C C . TYR A 1 132 ? 104.013 52.755 -45.204 1.00 29.55 132 TYR A C 1
ATOM 1043 O O . TYR A 1 132 ? 103.005 52.098 -44.948 1.00 29.58 132 TYR A O 1
ATOM 1052 N N . GLU A 1 133 ? 105.077 52.223 -45.790 1.00 31.07 133 GLU A N 1
ATOM 1053 C CA . GLU A 1 133 ? 105.070 50.818 -46.159 1.00 33.54 133 GLU A CA 1
ATOM 1054 C C . GLU A 1 133 ? 105.082 49.921 -44.934 1.00 32.78 133 GLU A C 1
ATOM 1055 O O . GLU A 1 133 ? 104.307 48.966 -44.850 1.00 32.15 133 GLU A O 1
ATOM 1061 N N . LYS A 1 134 ? 105.940 50.233 -43.969 1.00 31.36 134 LYS A N 1
ATOM 1062 C CA . LYS A 1 134 ? 106.004 49.412 -42.773 1.00 30.34 134 LYS A CA 1
ATOM 1063 C C . LYS A 1 134 ? 104.715 49.516 -41.944 1.00 28.49 134 LYS A C 1
ATOM 1064 O O . LYS A 1 134 ? 104.314 48.544 -41.304 1.00 27.73 134 LYS A O 1
ATOM 1070 N N . ALA A 1 135 ? 104.045 50.665 -42.007 1.00 25.73 135 ALA A N 1
ATOM 1071 C CA . ALA A 1 135 ? 102.804 50.876 -41.271 1.00 24.26 135 ALA A CA 1
ATOM 1072 C C . ALA A 1 135 ? 101.722 49.883 -41.686 1.00 24.18 135 ALA A C 1
ATOM 1073 O O . ALA A 1 135 ? 100.769 49.645 -40.935 1.00 23.91 135 ALA A O 1
ATOM 1075 N N . GLY A 1 136 ? 101.868 49.294 -42.874 1.00 22.46 136 GLY A N 1
ATOM 1076 C CA . GLY A 1 136 ? 100.882 48.344 -43.354 1.00 21.15 136 GLY A CA 1
ATOM 1077 C C . GLY A 1 136 ? 101.331 46.899 -43.293 1.00 21.69 136 GLY A C 1
ATOM 1078 O O . GLY A 1 136 ? 100.841 46.063 -44.046 1.00 21.40 136 GLY A O 1
ATOM 1079 N N . THR A 1 137 ? 102.226 46.577 -42.367 1.00 21.02 137 THR A N 1
ATOM 1080 C CA . THR A 1 137 ? 102.715 45.216 -42.281 1.00 21.39 137 THR A CA 1
ATOM 1081 C C . THR A 1 137 ? 102.326 44.470 -41.014 1.00 21.58 137 THR A C 1
ATOM 1082 O O . THR A 1 137 ? 102.838 43.379 -40.770 1.00 23.11 137 THR A O 1
ATOM 1086 N N . PHE A 1 138 ? 101.415 45.029 -40.221 1.00 21.31 138 PHE A N 1
ATOM 1087 C CA . PHE A 1 138 ? 100.991 44.383 -38.975 1.00 21.08 138 PHE A CA 1
ATOM 1088 C C . PHE A 1 138 ? 99.590 43.811 -39.119 1.00 20.20 138 PHE A C 1
ATOM 1089 O O . PHE A 1 138 ? 98.618 44.433 -38.683 1.00 21.24 138 PHE A O 1
ATOM 1097 N N . ILE A 1 139 ? 99.489 42.601 -39.655 1.00 18.62 139 ILE A N 1
ATOM 1098 C CA . ILE A 1 139 ? 98.195 41.982 -39.886 1.00 17.90 139 ILE A CA 1
ATOM 1099 C C . ILE A 1 139 ? 97.340 41.925 -38.620 1.00 18.22 139 ILE A C 1
ATOM 1100 O O . ILE A 1 139 ? 97.835 41.593 -37.547 1.00 18.25 139 ILE A O 1
ATOM 1105 N N . GLY A 1 140 ? 96.082 42.325 -38.745 1.00 17.65 140 GLY A N 1
ATOM 1106 C CA . GLY A 1 140 ? 95.196 42.338 -37.597 1.00 18.32 140 GLY A CA 1
ATOM 1107 C C . GLY A 1 140 ? 94.327 41.111 -37.468 1.00 17.90 140 GLY A C 1
ATOM 1108 O O . GLY A 1 140 ? 94.486 40.118 -38.203 1.00 18.79 140 GLY A O 1
ATOM 1109 N N . LYS A 1 141 ? 93.401 41.167 -36.519 1.00 17.65 141 LYS A N 1
ATOM 1110 C CA . LYS A 1 141 ? 92.485 40.061 -36.288 1.00 17.81 141 LYS A CA 1
ATOM 1111 C C . LYS A 1 141 ? 91.086 40.593 -36.122 1.00 16.75 141 LYS A C 1
ATOM 1112 O O . LYS A 1 141 ? 90.880 41.745 -35.718 1.00 16.34 141 LYS A O 1
ATOM 1118 N N . GLU A 1 142 ? 90.121 39.760 -36.462 1.00 14.66 142 GLU A N 1
ATOM 1119 C CA . GLU A 1 142 ? 88.732 40.134 -36.351 1.00 15.39 142 GLU A CA 1
ATOM 1120 C C . GLU A 1 142 ? 88.202 39.712 -34.995 1.00 15.36 142 GLU A C 1
ATOM 1121 O O . GLU A 1 142 ? 88.358 38.558 -34.596 1.00 16.38 142 GLU A O 1
ATOM 1127 N N . LEU A 1 143 ? 87.591 40.654 -34.294 1.00 15.35 143 LEU A N 1
ATOM 1128 C CA . LEU A 1 143 ? 86.999 40.394 -32.982 1.00 15.26 143 LEU A CA 1
ATOM 1129 C C . LEU A 1 143 ? 85.955 39.281 -33.092 1.00 15.96 143 LEU A C 1
ATOM 1130 O O . LEU A 1 143 ? 85.863 38.410 -32.226 1.00 15.99 143 LEU A O 1
ATOM 1135 N N . GLY A 1 144 ? 85.226 39.270 -34.208 1.00 16.02 144 GLY A N 1
ATOM 1136 C CA . GLY A 1 144 ? 84.215 38.254 -34.426 1.00 15.11 144 GLY A CA 1
ATOM 1137 C C . GLY A 1 144 ? 84.776 36.849 -34.544 1.00 16.39 144 GLY A C 1
ATOM 1138 O O . GLY A 1 144 ? 84.033 35.881 -34.476 1.00 18.92 144 GLY A O 1
ATOM 1139 N N . GLN A 1 145 ? 86.081 36.716 -34.719 1.00 15.28 145 GLN A N 1
ATOM 1140 C CA . GLN A 1 145 ? 86.687 35.397 -34.825 1.00 16.94 145 GLN A CA 1
ATOM 1141 C C . GLN A 1 145 ? 87.407 34.982 -33.525 1.00 17.05 145 GLN A C 1
ATOM 1142 O O . GLN A 1 145 ? 87.991 33.906 -33.447 1.00 17.36 145 GLN A O 1
ATOM 1148 N N . GLN A 1 146 ? 87.336 35.818 -32.500 1.00 16.80 146 GLN A N 1
ATOM 1149 C CA . GLN A 1 146 ? 88.017 35.532 -31.246 1.00 16.46 146 GLN A CA 1
ATOM 1150 C C . GLN A 1 146 ? 87.123 34.936 -30.174 1.00 16.15 146 GLN A C 1
ATOM 1151 O O . GLN A 1 146 ? 85.895 34.966 -30.273 1.00 15.06 146 GLN A O 1
ATOM 1157 N N . THR A 1 147 ? 87.771 34.398 -29.142 1.00 16.78 147 THR A N 1
ATOM 1158 C CA . THR A 1 147 ? 87.086 33.887 -27.962 1.00 16.51 147 THR A CA 1
ATOM 1159 C C . THR A 1 147 ? 87.476 34.944 -26.933 1.00 16.41 147 THR A C 1
ATOM 1160 O O . THR A 1 147 ? 88.666 35.217 -26.744 1.00 16.65 147 THR A O 1
ATOM 1164 N N . VAL A 1 148 ? 86.479 35.619 -26.375 1.00 15.88 148 VAL A N 1
ATOM 1165 C CA . VAL A 1 148 ? 86.707 36.667 -25.390 1.00 16.40 148 VAL A CA 1
ATOM 1166 C C . VAL A 1 148 ? 86.303 36.149 -23.992 1.00 17.17 148 VAL A C 1
ATOM 1167 O O . VAL A 1 148 ? 85.206 35.593 -23.819 1.00 16.78 148 VAL A O 1
ATOM 1171 N N . GLY A 1 149 ? 87.214 36.293 -23.027 1.00 16.93 149 GLY A N 1
ATOM 1172 C CA . GLY A 1 149 ? 86.944 35.884 -21.663 1.00 16.56 149 GLY A CA 1
ATOM 1173 C C . GLY A 1 149 ? 86.728 37.124 -20.816 1.00 16.56 149 GLY A C 1
ATOM 1174 O O . GLY A 1 149 ? 87.609 37.996 -20.743 1.00 16.76 149 GLY A O 1
ATOM 1175 N N . VAL A 1 150 ? 85.537 37.242 -20.228 1.00 16.48 150 VAL A N 1
ATOM 1176 C CA . VAL A 1 150 ? 85.204 38.371 -19.368 1.00 17.50 150 VAL A CA 1
ATOM 1177 C C . VAL A 1 150 ? 85.231 37.918 -17.891 1.00 18.36 150 VAL A C 1
ATOM 1178 O O . VAL A 1 150 ? 84.634 36.902 -17.530 1.00 17.99 150 VAL A O 1
ATOM 1182 N N . MET A 1 151 ? 85.990 38.628 -17.068 1.00 19.08 151 MET A N 1
ATOM 1183 C CA . MET A 1 151 ? 86.061 38.311 -15.648 1.00 20.27 151 MET A CA 1
ATOM 1184 C C . MET A 1 151 ? 85.185 39.290 -14.915 1.00 18.21 151 MET A C 1
ATOM 1185 O O . MET A 1 151 ? 85.429 40.486 -14.959 1.00 17.63 151 MET A O 1
ATOM 1190 N N . GLY A 1 152 ? 84.126 38.776 -14.304 1.00 18.49 152 GLY A N 1
ATOM 1191 C CA . GLY A 1 152 ? 83.203 39.618 -13.575 1.00 19.17 152 GLY A CA 1
ATOM 1192 C C . GLY A 1 152 ? 81.963 39.855 -14.404 1.00 20.25 152 GLY A C 1
ATOM 1193 O O . GLY A 1 152 ? 82.006 40.518 -15.433 1.00 22.16 152 GLY A O 1
ATOM 1194 N N . THR A 1 153 ? 80.849 39.287 -13.981 1.00 20.64 153 THR A N 1
ATOM 1195 C CA . THR A 1 153 ? 79.609 39.458 -14.703 1.00 20.79 153 THR A CA 1
ATOM 1196 C C . THR A 1 153 ? 78.641 40.342 -13.925 1.00 21.51 153 THR A C 1
ATOM 1197 O O . THR A 1 153 ? 77.463 40.025 -13.780 1.00 21.95 153 THR A O 1
ATOM 1201 N N . GLY A 1 154 ? 79.157 41.456 -13.418 1.00 22.13 154 GLY A N 1
ATOM 1202 C CA . GLY A 1 154 ? 78.334 42.399 -12.686 1.00 21.95 154 GLY A CA 1
ATOM 1203 C C . GLY A 1 154 ? 77.749 43.387 -13.681 1.00 23.30 154 GLY A C 1
ATOM 1204 O O . GLY A 1 154 ? 77.611 43.045 -14.853 1.00 23.74 154 GLY A O 1
ATOM 1205 N N . HIS A 1 155 ? 77.456 44.616 -13.257 1.00 24.26 155 HIS A N 1
ATOM 1206 C CA . HIS A 1 155 ? 76.866 45.586 -14.176 1.00 24.63 155 HIS A CA 1
ATOM 1207 C C . HIS A 1 155 ? 77.663 45.809 -15.463 1.00 24.20 155 HIS A C 1
ATOM 1208 O O . HIS A 1 155 ? 77.107 45.685 -16.556 1.00 24.69 155 HIS A O 1
ATOM 1221 N N . ILE A 1 156 ? 78.923 46.228 -15.322 1.00 21.97 156 ILE A N 1
ATOM 1222 C CA . ILE A 1 156 ? 79.785 46.493 -16.470 1.00 20.55 156 ILE A CA 1
ATOM 1223 C C . ILE A 1 156 ? 80.102 45.216 -17.256 1.00 21.03 156 ILE A C 1
ATOM 1224 O O . ILE A 1 156 ? 80.028 45.208 -18.491 1.00 21.09 156 ILE A O 1
ATOM 1229 N N . GLY A 1 157 ? 80.424 44.137 -16.544 1.00 18.82 157 GLY A N 1
ATOM 1230 C CA . GLY A 1 157 ? 80.738 42.890 -17.203 1.00 18.41 157 GLY A CA 1
ATOM 1231 C C . GLY A 1 157 ? 79.637 42.437 -18.149 1.00 19.34 157 GLY A C 1
ATOM 1232 O O . GLY A 1 157 ? 79.918 41.955 -19.256 1.00 19.13 157 GLY A O 1
ATOM 1233 N N . GLN A 1 158 ? 78.386 42.564 -17.717 1.00 18.29 158 GLN A N 1
ATOM 1234 C CA . GLN A 1 158 ? 77.258 42.154 -18.536 1.00 19.60 158 GLN A CA 1
ATOM 1235 C C . GLN A 1 158 ? 77.141 42.991 -19.805 1.00 19.47 158 GLN A C 1
ATOM 1236 O O . GLN A 1 158 ? 76.857 42.457 -20.882 1.00 20.24 158 GLN A O 1
ATOM 1242 N N . VAL A 1 159 ? 77.367 44.292 -19.684 1.00 18.16 159 VAL A N 1
ATOM 1243 C CA . VAL A 1 159 ? 77.293 45.181 -20.837 1.00 17.87 159 VAL A CA 1
ATOM 1244 C C . VAL A 1 159 ? 78.426 44.860 -21.809 1.00 17.73 159 VAL A C 1
ATOM 1245 O O . VAL A 1 159 ? 78.184 44.754 -23.007 1.00 19.06 159 VAL A O 1
ATOM 1249 N N . ALA A 1 160 ? 79.628 44.610 -21.292 1.00 16.15 160 ALA A N 1
ATOM 1250 C CA . ALA A 1 160 ? 80.765 44.259 -22.131 1.00 15.26 160 ALA A CA 1
ATOM 1251 C C . ALA A 1 160 ? 80.473 42.952 -22.864 1.00 16.45 160 ALA A C 1
ATOM 1252 O O . ALA A 1 160 ? 80.741 42.843 -24.057 1.00 16.45 160 ALA A O 1
ATOM 1254 N N . ILE A 1 161 ? 79.901 41.969 -22.174 1.00 15.81 161 ILE A N 1
ATOM 1255 C CA . ILE A 1 161 ? 79.585 40.694 -22.806 1.00 16.46 161 ILE A CA 1
ATOM 1256 C C . ILE A 1 161 ? 78.645 40.906 -24.011 1.00 17.36 161 ILE A C 1
ATOM 1257 O O . ILE A 1 161 ? 78.846 40.335 -25.085 1.00 17.37 161 ILE A O 1
ATOM 1262 N N . LYS A 1 162 ? 77.634 41.737 -23.824 1.00 17.10 162 LYS A N 1
ATOM 1263 C CA . LYS A 1 162 ? 76.684 42.033 -24.878 1.00 18.78 162 LYS A CA 1
ATOM 1264 C C . LYS A 1 162 ? 77.399 42.661 -26.090 1.00 18.59 162 LYS A C 1
ATOM 1265 O O . LYS A 1 162 ? 77.189 42.246 -27.227 1.00 18.69 162 LYS A O 1
ATOM 1271 N N . LEU A 1 163 ? 78.270 43.628 -25.846 1.00 17.76 163 LEU A N 1
ATOM 1272 C CA . LEU A 1 163 ? 79.001 44.283 -26.930 1.00 17.56 163 LEU A CA 1
ATOM 1273 C C . LEU A 1 163 ? 79.911 43.315 -27.679 1.00 18.56 163 LEU A C 1
ATOM 1274 O O . LEU A 1 163 ? 79.952 43.321 -28.912 1.00 19.31 163 LEU A O 1
ATOM 1279 N N . PHE A 1 164 ? 80.640 42.472 -26.954 1.00 17.59 164 PHE A N 1
ATOM 1280 C CA . PHE A 1 164 ? 81.517 41.502 -27.606 1.00 17.72 164 PHE A CA 1
ATOM 1281 C C . PHE A 1 164 ? 80.697 40.524 -28.457 1.00 18.11 164 PHE A C 1
ATOM 1282 O O . PHE A 1 164 ? 81.096 40.145 -29.560 1.00 18.23 164 PHE A O 1
ATOM 1290 N N . LYS A 1 165 ? 79.572 40.079 -27.917 1.00 17.88 165 LYS A N 1
ATOM 1291 C CA . LYS A 1 165 ? 78.704 39.146 -28.605 1.00 19.28 165 LYS A CA 1
ATOM 1292 C C . LYS A 1 165 ? 78.176 39.791 -29.908 1.00 19.31 165 LYS A C 1
ATOM 1293 O O . LYS A 1 165 ? 78.008 39.112 -30.922 1.00 19.53 165 LYS A O 1
ATOM 1299 N N . GLY A 1 166 ? 77.946 41.097 -29.882 1.00 18.62 166 GLY A N 1
ATOM 1300 C CA . GLY A 1 166 ? 77.460 41.795 -31.061 1.00 18.81 166 GLY A CA 1
ATOM 1301 C C . GLY A 1 166 ? 78.401 41.646 -32.247 1.00 19.37 166 GLY A C 1
ATOM 1302 O O . GLY A 1 166 ? 77.969 41.717 -33.397 1.00 19.22 166 GLY A O 1
ATOM 1303 N N . PHE A 1 167 ? 79.683 41.416 -31.979 1.00 17.88 167 PHE A N 1
ATOM 1304 C CA . PHE A 1 167 ? 80.662 41.240 -33.045 1.00 17.57 167 PHE A CA 1
ATOM 1305 C C . PHE A 1 167 ? 80.691 39.808 -33.538 1.00 17.84 167 PHE A C 1
ATOM 1306 O O . PHE A 1 167 ? 81.370 39.500 -34.510 1.00 18.75 167 PHE A O 1
ATOM 1314 N N . GLY A 1 168 ? 79.985 38.925 -32.846 1.00 16.89 168 GLY A N 1
ATOM 1315 C CA . GLY A 1 168 ? 79.991 37.527 -33.224 1.00 16.42 168 GLY A CA 1
ATOM 1316 C C . GLY A 1 168 ? 81.050 36.728 -32.477 1.00 16.66 168 GLY A C 1
ATOM 1317 O O . GLY A 1 168 ? 81.203 35.534 -32.725 1.00 16.60 168 GLY A O 1
ATOM 1318 N N . ALA A 1 169 ? 81.760 37.360 -31.539 1.00 15.98 169 ALA A N 1
ATOM 1319 C CA . ALA A 1 169 ? 82.794 36.659 -30.791 1.00 16.03 169 ALA A CA 1
ATOM 1320 C C . ALA A 1 169 ? 82.182 35.606 -29.893 1.00 17.26 169 ALA A C 1
ATOM 1321 O O . ALA A 1 169 ? 80.995 35.679 -29.550 1.00 17.47 169 ALA A O 1
ATOM 1323 N N . LYS A 1 170 ? 82.973 34.591 -29.567 1.00 18.25 170 LYS A N 1
ATOM 1324 C CA . LYS A 1 170 ? 82.530 33.561 -28.627 1.00 19.61 170 LYS A CA 1
ATOM 1325 C C . LYS A 1 170 ? 82.867 34.156 -27.243 1.00 18.47 170 LYS A C 1
ATOM 1326 O O . LYS A 1 170 ? 84.014 34.542 -27.001 1.00 18.94 170 LYS A O 1
ATOM 1332 N N . VAL A 1 171 ? 81.898 34.237 -26.345 1.00 17.26 171 VAL A N 1
ATOM 1333 C CA . VAL A 1 171 ? 82.173 34.832 -25.032 1.00 17.51 171 VAL A CA 1
ATOM 1334 C C . VAL A 1 171 ? 82.043 33.842 -23.871 1.00 17.49 171 VAL A C 1
ATOM 1335 O O . VAL A 1 171 ? 81.040 33.141 -23.744 1.00 18.04 171 VAL A O 1
ATOM 1339 N N . ILE A 1 172 ? 83.093 33.742 -23.069 1.00 17.85 172 ILE A N 1
ATOM 1340 C CA . ILE A 1 172 ? 83.085 32.875 -21.891 1.00 17.68 172 ILE A CA 1
ATOM 1341 C C . ILE A 1 172 ? 83.345 33.815 -20.714 1.00 18.42 172 ILE A C 1
ATOM 1342 O O . ILE A 1 172 ? 83.944 34.884 -20.891 1.00 17.84 172 ILE A O 1
ATOM 1347 N N . ALA A 1 173 ? 82.845 33.469 -19.530 1.00 18.13 173 ALA A N 1
ATOM 1348 C CA . ALA A 1 173 ? 83.039 34.345 -18.387 1.00 17.92 173 ALA A CA 1
ATOM 1349 C C . ALA A 1 173 ? 83.306 33.587 -17.104 1.00 19.25 173 ALA A C 1
ATOM 1350 O O . ALA A 1 173 ? 83.012 32.394 -16.984 1.00 18.36 173 ALA A O 1
ATOM 1352 N N . TYR A 1 174 ? 83.906 34.298 -16.164 1.00 21.23 174 TYR A N 1
ATOM 1353 C CA . TYR A 1 174 ? 84.200 33.746 -14.860 1.00 22.58 174 TYR A CA 1
ATOM 1354 C C . TYR A 1 174 ? 83.753 34.749 -13.804 1.00 22.06 174 TYR A C 1
ATOM 1355 O O . TYR A 1 174 ? 83.995 35.945 -13.937 1.00 20.19 174 TYR A O 1
ATOM 1364 N N . ASP A 1 175 ? 83.033 34.265 -12.799 1.00 22.58 175 ASP A N 1
ATOM 1365 C CA . ASP A 1 175 ? 82.599 35.099 -11.687 1.00 23.70 175 ASP A CA 1
ATOM 1366 C C . ASP A 1 175 ? 82.400 34.153 -10.504 1.00 25.17 175 ASP A C 1
ATOM 1367 O O . ASP A 1 175 ? 81.804 33.089 -10.667 1.00 24.53 175 ASP A O 1
ATOM 1372 N N . PRO A 1 176 ? 82.978 34.478 -9.325 1.00 27.02 176 PRO A N 1
ATOM 1373 C CA . PRO A 1 176 ? 82.817 33.607 -8.151 1.00 28.13 176 PRO A CA 1
ATOM 1374 C C . PRO A 1 176 ? 81.351 33.501 -7.721 1.00 29.49 176 PRO A C 1
ATOM 1375 O O . PRO A 1 176 ? 80.945 32.508 -7.139 1.00 30.88 176 PRO A O 1
ATOM 1379 N N . TYR A 1 177 ? 80.552 34.507 -8.060 1.00 30.62 177 TYR A N 1
ATOM 1380 C CA . TYR A 1 177 ? 79.128 34.526 -7.752 1.00 32.00 177 TYR A CA 1
ATOM 1381 C C . TYR A 1 177 ? 78.322 34.624 -9.037 1.00 32.26 177 TYR A C 1
ATOM 1382 O O . TYR A 1 177 ? 77.771 35.682 -9.346 1.00 31.39 177 TYR A O 1
ATOM 1391 N N . PRO A 1 178 ? 78.249 33.518 -9.806 1.00 33.09 178 PRO A N 1
ATOM 1392 C CA . PRO A 1 178 ? 77.520 33.457 -11.075 1.00 33.85 178 PRO A CA 1
ATOM 1393 C C . PRO A 1 178 ? 76.076 33.923 -10.989 1.00 35.92 178 PRO A C 1
ATOM 1394 O O . PRO A 1 178 ? 75.423 33.719 -9.972 1.00 36.71 178 PRO A O 1
ATOM 1398 N N . MET A 1 179 ? 75.589 34.557 -12.055 1.00 38.27 179 MET A N 1
ATOM 1399 C CA . MET A 1 179 ? 74.197 35.004 -12.153 1.00 40.84 179 MET A CA 1
ATOM 1400 C C . MET A 1 179 ? 73.341 33.756 -12.080 1.00 42.43 179 MET A C 1
ATOM 1401 O O . MET A 1 179 ? 73.741 32.688 -12.555 1.00 42.13 179 MET A O 1
ATOM 1406 N N . LYS A 1 180 ? 72.131 33.889 -11.569 1.00 45.15 180 LYS A N 1
ATOM 1407 C CA . LYS A 1 180 ? 71.256 32.728 -11.508 1.00 47.29 180 LYS A CA 1
ATOM 1408 C C . LYS A 1 180 ? 70.441 32.691 -12.803 1.00 47.72 180 LYS A C 1
ATOM 1409 O O . LYS A 1 180 ? 70.057 33.739 -13.348 1.00 47.82 180 LYS A O 1
ATOM 1415 N N . GLY A 1 181 ? 70.265 31.494 -13.346 1.00 48.06 181 GLY A N 1
ATOM 1416 C CA . GLY A 1 181 ? 69.483 31.366 -14.560 1.00 48.50 181 GLY A CA 1
ATOM 1417 C C . GLY A 1 181 ? 70.188 31.564 -15.891 1.00 48.60 181 GLY A C 1
ATOM 1418 O O . GLY A 1 181 ? 71.408 31.730 -15.967 1.00 49.00 181 GLY A O 1
ATOM 1419 N N . ASP A 1 182 ? 69.372 31.517 -16.938 1.00 47.98 182 ASP A N 1
ATOM 1420 C CA . ASP A 1 182 ? 69.761 31.634 -18.336 1.00 46.32 182 ASP A CA 1
ATOM 1421 C C . ASP A 1 182 ? 70.486 32.939 -18.701 1.00 44.36 182 ASP A C 1
ATOM 1422 O O . ASP A 1 182 ? 70.214 34.0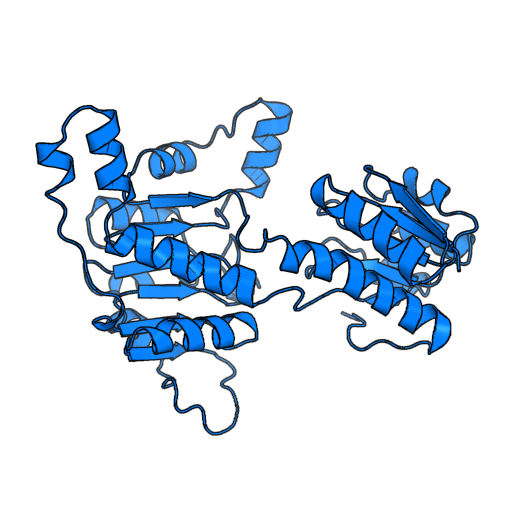10 -18.146 1.00 44.62 182 ASP A O 1
ATOM 1427 N N . HIS A 1 183 ? 71.417 32.817 -19.640 1.00 41.01 183 HIS A N 1
ATOM 1428 C CA . HIS A 1 183 ? 72.231 33.922 -20.158 1.00 38.27 183 HIS A CA 1
ATOM 1429 C C . HIS A 1 183 ? 72.789 33.320 -21.452 1.00 36.52 183 HIS A C 1
ATOM 1430 O O . HIS A 1 183 ? 73.908 32.813 -21.491 1.00 35.33 183 HIS A O 1
ATOM 1437 N N . PRO A 1 184 ? 72.002 33.381 -22.539 1.00 35.57 184 PRO A N 1
ATOM 1438 C CA . PRO A 1 184 ? 72.344 32.842 -23.864 1.00 34.20 184 PRO A CA 1
ATOM 1439 C C . PRO A 1 184 ? 73.618 33.375 -24.496 1.00 33.22 184 PRO A C 1
ATOM 1440 O O . PRO A 1 184 ? 74.241 32.689 -25.307 1.00 34.19 184 PRO A O 1
ATOM 1444 N N . ASP A 1 185 ? 74.019 34.581 -24.110 1.00 31.56 185 ASP A N 1
ATOM 1445 C CA . ASP A 1 185 ? 75.209 35.207 -24.684 1.00 30.58 185 ASP A CA 1
ATOM 1446 C C . ASP A 1 185 ? 76.584 34.670 -24.311 1.00 28.34 185 ASP A C 1
ATOM 1447 O O . ASP A 1 185 ? 77.548 34.922 -25.031 1.00 27.17 185 ASP A O 1
ATOM 1452 N N . PHE A 1 186 ? 76.697 33.932 -23.212 1.00 24.95 186 PHE A N 1
ATOM 1453 C CA . PHE A 1 186 ? 78.008 33.436 -22.809 1.00 22.97 186 PHE A CA 1
ATOM 1454 C C . PHE A 1 186 ? 77.877 32.208 -21.939 1.00 22.28 186 PHE A C 1
ATOM 1455 O O . PHE A 1 186 ? 76.795 31.890 -21.446 1.00 21.71 186 PHE A O 1
ATOM 1463 N N . ASP A 1 187 ? 79.004 31.566 -21.697 1.00 21.95 187 ASP A N 1
ATOM 1464 C CA . ASP A 1 187 ? 79.045 30.402 -20.841 1.00 22.53 187 ASP A CA 1
ATOM 1465 C C . ASP A 1 187 ? 79.975 30.709 -19.687 1.00 21.70 187 ASP A C 1
ATOM 1466 O O . ASP A 1 187 ? 80.969 31.416 -19.861 1.00 20.83 187 ASP A O 1
ATOM 1471 N N . TYR A 1 188 ? 79.649 30.196 -18.508 1.00 20.55 188 TYR A N 1
ATOM 1472 C CA . TYR A 1 188 ? 80.521 30.368 -17.351 1.00 19.70 188 TYR A CA 1
ATOM 1473 C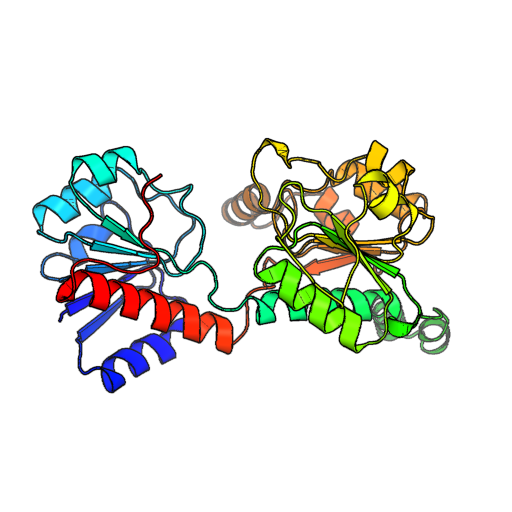 C . TYR A 1 188 ? 81.521 29.245 -17.443 1.00 19.52 188 TYR A C 1
ATOM 1474 O O . TYR A 1 188 ? 81.153 28.117 -17.772 1.00 20.97 188 TYR A O 1
ATOM 1483 N N . VAL A 1 189 ? 82.788 29.550 -17.205 1.00 19.22 189 VAL A N 1
ATOM 1484 C CA . VAL A 1 189 ? 83.846 28.544 -17.257 1.00 20.30 189 VAL A CA 1
ATOM 1485 C C . VAL A 1 189 ? 84.697 28.753 -16.023 1.00 21.13 189 VAL A C 1
ATOM 1486 O O . VAL A 1 189 ? 84.535 29.755 -15.334 1.00 22.28 189 VAL A O 1
ATOM 1490 N N . SER A 1 190 ? 85.568 27.807 -15.712 1.00 22.06 190 SER A N 1
ATOM 1491 C CA . SER A 1 190 ? 86.426 27.958 -14.549 1.00 23.99 190 SER A CA 1
ATOM 1492 C C . SER A 1 190 ? 87.492 28.993 -14.884 1.00 25.73 190 SER A C 1
ATOM 1493 O O . SER A 1 190 ? 87.772 29.246 -16.063 1.00 25.73 190 SER A O 1
ATOM 1496 N N . LEU A 1 191 ? 88.114 29.564 -13.861 1.00 25.90 191 LEU A N 1
ATOM 1497 C CA . LEU A 1 191 ? 89.149 30.556 -14.071 1.00 27.12 191 LEU A CA 1
ATOM 1498 C C . LEU A 1 191 ? 90.297 30.016 -14.949 1.00 27.46 191 LEU A C 1
ATOM 1499 O O .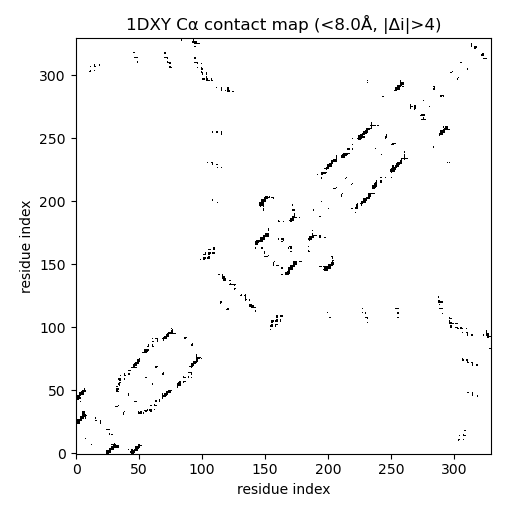 LEU A 1 191 ? 90.788 30.713 -15.839 1.00 27.67 191 LEU A O 1
ATOM 1504 N N . GLU A 1 192 ? 90.680 28.761 -14.746 1.00 27.02 192 GLU A N 1
ATOM 1505 C CA . GLU A 1 192 ? 91.763 28.166 -15.525 1.00 27.83 192 GLU A CA 1
ATOM 1506 C C . GLU A 1 192 ? 91.377 28.075 -16.988 1.00 27.10 192 GLU A C 1
ATOM 1507 O O . GLU A 1 192 ? 92.188 28.349 -17.862 1.00 27.12 192 GLU A O 1
ATOM 1513 N N . ASP A 1 193 ? 90.153 27.643 -17.258 1.00 26.13 193 ASP A N 1
ATOM 1514 C CA . ASP A 1 193 ? 89.712 27.542 -18.635 1.00 26.08 193 ASP A CA 1
ATOM 1515 C C . ASP A 1 193 ? 89.629 28.913 -19.296 1.00 25.25 193 ASP A C 1
ATOM 1516 O O . ASP A 1 193 ? 89.984 29.055 -20.464 1.00 25.46 193 ASP A O 1
ATOM 1521 N N . LEU A 1 194 ? 89.200 29.927 -18.552 1.00 23.29 194 LEU A N 1
ATOM 1522 C CA . LEU A 1 194 ? 89.135 31.262 -19.110 1.00 22.79 194 LEU A CA 1
ATOM 1523 C C . LEU A 1 194 ? 90.535 31.682 -19.573 1.00 23.81 194 LEU A C 1
ATOM 1524 O O . LEU A 1 194 ? 90.701 32.153 -20.708 1.00 24.56 194 LEU A O 1
ATOM 1529 N N . PHE A 1 195 ? 91.548 31.478 -18.726 1.00 24.03 195 PHE A N 1
ATOM 1530 C CA . PHE A 1 195 ? 92.918 31.849 -19.084 1.00 24.39 195 PHE A CA 1
ATOM 1531 C C . PHE A 1 195 ? 93.439 31.050 -20.266 1.00 24.59 195 PHE A C 1
ATOM 1532 O O . PHE A 1 195 ? 94.109 31.589 -21.135 1.00 24.61 195 PHE A O 1
ATOM 1540 N N . LYS A 1 196 ? 93.147 29.761 -20.286 1.00 24.48 196 LYS A N 1
ATOM 1541 C CA . LYS A 1 196 ? 93.636 28.896 -21.341 1.00 25.75 196 LYS A CA 1
ATOM 1542 C C . LYS A 1 196 ? 92.999 29.090 -22.707 1.00 26.09 196 LYS A C 1
ATOM 1543 O O . LYS A 1 196 ? 93.670 28.914 -23.722 1.00 25.65 196 LYS A O 1
ATOM 1549 N N . GLN A 1 197 ? 91.721 29.460 -22.735 1.00 25.87 197 GLN A N 1
ATOM 1550 C CA . GLN A 1 197 ? 90.995 29.603 -23.999 1.00 26.81 197 GLN A CA 1
ATOM 1551 C C . GLN A 1 197 ? 90.788 30.984 -24.590 1.00 25.24 197 GLN A C 1
ATOM 1552 O O . GLN A 1 197 ? 90.441 31.101 -25.765 1.00 26.35 197 GLN A O 1
ATOM 1558 N N . SER A 1 198 ? 90.956 32.020 -23.786 1.00 22.83 198 SER A N 1
ATOM 1559 C CA . SER A 1 198 ? 90.706 33.369 -24.243 1.00 20.67 198 SER A CA 1
ATOM 1560 C C . SER A 1 198 ? 91.765 34.033 -25.111 1.00 19.84 198 SER A C 1
ATOM 1561 O O . SER A 1 198 ? 92.956 33.968 -24.820 1.00 19.25 198 SER A O 1
ATOM 1564 N N . ASP A 1 199 ? 91.316 34.674 -26.189 1.00 18.50 199 ASP A N 1
ATOM 1565 C CA . ASP A 1 199 ? 92.208 35.423 -27.060 1.00 17.47 199 ASP A CA 1
ATOM 1566 C C . ASP A 1 199 ? 92.295 36.827 -26.473 1.00 16.75 199 ASP A C 1
ATOM 1567 O O . ASP A 1 199 ? 93.308 37.510 -26.599 1.00 18.09 199 ASP A O 1
ATOM 1572 N N . VAL A 1 200 ? 91.206 37.260 -25.851 1.00 15.60 200 VAL A N 1
ATOM 1573 C CA . VAL A 1 200 ? 91.126 38.567 -25.240 1.00 16.41 200 VAL A CA 1
ATOM 1574 C C . VAL A 1 200 ? 90.569 38.342 -23.838 1.00 17.08 200 VAL A C 1
ATOM 1575 O O . VAL A 1 200 ? 89.604 37.601 -23.684 1.00 17.00 200 VAL A O 1
ATOM 1579 N N . ILE A 1 201 ? 91.221 38.919 -22.828 1.00 17.11 201 ILE A N 1
ATOM 1580 C CA . ILE A 1 201 ? 90.785 38.806 -21.432 1.00 17.09 201 ILE A CA 1
ATOM 1581 C C . ILE A 1 201 ? 90.423 40.212 -20.968 1.00 16.28 201 ILE A C 1
ATOM 1582 O O . ILE A 1 201 ? 91.229 41.131 -21.027 1.00 17.71 201 ILE A O 1
ATOM 1587 N N . ASP A 1 202 ? 89.169 40.387 -20.588 1.00 15.39 202 ASP A N 1
ATOM 1588 C CA . ASP A 1 202 ? 88.664 41.685 -20.202 1.00 16.00 202 ASP A CA 1
ATOM 1589 C C . ASP A 1 202 ? 88.241 41.661 -18.731 1.00 16.41 202 ASP A C 1
ATOM 1590 O O . ASP A 1 202 ? 87.337 40.916 -18.354 1.00 16.78 202 ASP A O 1
ATOM 1595 N N . LEU A 1 203 ? 88.844 42.530 -17.928 1.00 17.23 203 LEU A N 1
ATOM 1596 C CA . LEU A 1 203 ? 88.578 42.585 -16.491 1.00 18.68 203 LEU A CA 1
ATOM 1597 C C . LEU A 1 203 ? 87.506 43.553 -16.027 1.00 18.31 203 LEU A C 1
ATOM 1598 O O . LEU A 1 203 ? 87.574 44.754 -16.303 1.00 18.56 203 LEU A O 1
ATOM 1603 N N . HIS A 1 204 ? 86.533 43.037 -15.281 1.00 18.83 204 HIS A N 1
ATOM 1604 C CA . HIS A 1 204 ? 85.457 43.860 -14.711 1.00 20.40 204 HIS A CA 1
ATOM 1605 C C . HIS A 1 204 ? 85.103 43.366 -13.299 1.00 21.93 204 HIS A C 1
ATOM 1606 O O . HIS A 1 204 ? 83.936 43.162 -12.961 1.00 22.57 204 HIS A O 1
ATOM 1613 N N . VAL A 1 205 ? 86.143 43.160 -12.498 1.00 24.31 205 VAL A N 1
ATOM 1614 C CA . VAL A 1 205 ? 86.011 42.668 -11.130 1.00 24.97 205 VAL A CA 1
ATOM 1615 C C . VAL A 1 205 ? 86.356 43.805 -10.167 1.00 25.64 205 VAL A C 1
ATOM 1616 O O . VAL A 1 205 ? 87.051 44.756 -10.549 1.00 25.58 205 VAL A O 1
ATOM 1620 N N . PRO A 1 206 ? 85.853 43.738 -8.918 1.00 25.73 206 PRO A N 1
ATOM 1621 C CA . PRO A 1 206 ? 86.145 44.795 -7.947 1.00 25.89 206 PRO A CA 1
ATOM 1622 C C . PRO A 1 206 ? 87.588 44.749 -7.464 1.00 26.24 206 PRO A C 1
ATOM 1623 O O . PRO A 1 206 ? 88.221 43.693 -7.461 1.00 25.55 206 PRO A O 1
ATOM 1627 N N . GLY A 1 207 ? 88.108 45.901 -7.061 1.00 28.07 207 GLY A N 1
ATOM 1628 C CA . GLY A 1 207 ? 89.476 45.960 -6.592 1.00 30.22 207 GLY A CA 1
ATOM 1629 C C . GLY A 1 207 ? 89.672 45.629 -5.119 1.00 32.18 207 GLY A C 1
ATOM 1630 O O . GLY A 1 207 ? 90.446 46.297 -4.449 1.00 33.38 207 GLY A O 1
ATOM 1631 N N . ILE A 1 208 ? 88.981 44.616 -4.608 1.00 32.91 208 ILE A N 1
ATOM 1632 C CA . ILE A 1 208 ? 89.124 44.211 -3.206 1.00 33.64 208 ILE A CA 1
ATOM 1633 C C . ILE A 1 208 ? 90.468 43.505 -3.025 1.00 35.12 208 ILE A C 1
ATOM 1634 O O . ILE A 1 208 ? 90.980 42.888 -3.970 1.00 35.32 208 ILE A O 1
ATOM 1639 N N . GLU A 1 209 ? 91.028 43.575 -1.815 1.00 36.58 209 GLU A N 1
ATOM 1640 C CA . GLU A 1 209 ? 92.337 42.977 -1.521 1.00 37.26 209 GLU A CA 1
ATOM 1641 C C . GLU A 1 209 ? 92.577 41.561 -2.054 1.00 37.22 209 GLU A C 1
ATOM 1642 O O . GLU A 1 209 ? 93.644 41.283 -2.597 1.00 37.40 209 GLU A O 1
ATOM 1648 N N . GLN A 1 210 ? 91.594 40.675 -1.956 1.00 37.56 210 GLN A N 1
ATOM 1649 C CA . GLN A 1 210 ? 91.806 39.312 -2.444 1.00 39.11 210 GLN A CA 1
ATOM 1650 C C . GLN A 1 210 ? 91.925 39.183 -3.965 1.00 37.50 210 GLN A C 1
ATOM 1651 O O . GLN A 1 210 ? 92.245 38.109 -4.470 1.00 37.16 210 GLN A O 1
ATOM 1657 N N . ASN A 1 211 ? 91.613 40.255 -4.691 1.00 35.57 211 ASN A N 1
ATOM 1658 C CA . ASN A 1 211 ? 91.722 40.257 -6.153 1.00 33.03 211 ASN A CA 1
ATOM 1659 C C . ASN A 1 211 ? 93.045 40.882 -6.564 1.00 32.60 211 ASN A C 1
ATOM 1660 O O . ASN A 1 211 ? 93.318 41.031 -7.751 1.00 32.28 211 ASN A O 1
ATOM 1665 N N . THR A 1 212 ? 93.852 41.291 -5.583 1.00 31.74 212 THR A N 1
ATOM 1666 C CA . THR A 1 212 ? 95.158 41.879 -5.871 1.00 30.63 212 THR A CA 1
ATOM 1667 C C . THR A 1 212 ? 95.968 40.845 -6.629 1.00 29.77 212 THR A C 1
ATOM 1668 O O . THR A 1 212 ? 96.051 39.684 -6.226 1.00 29.27 212 THR A O 1
ATOM 1672 N N . HIS A 1 213 ? 96.522 41.265 -7.758 1.00 28.26 213 HIS A N 1
ATOM 1673 C CA . HIS A 1 213 ? 97.316 40.391 -8.602 1.00 27.66 213 HIS A CA 1
ATOM 1674 C C . HIS A 1 213 ? 96.638 39.093 -8.974 1.00 27.37 213 HIS A C 1
ATOM 1675 O O . HIS A 1 213 ? 97.266 38.039 -9.015 1.00 27.52 213 HIS A O 1
ATOM 1682 N N . ILE A 1 214 ? 95.340 39.171 -9.252 1.00 27.87 214 ILE A N 1
ATOM 1683 C CA . ILE A 1 214 ? 94.618 37.991 -9.686 1.00 27.67 214 ILE A CA 1
ATOM 1684 C C . ILE A 1 214 ? 95.236 37.595 -11.052 1.00 27.14 214 ILE A C 1
ATOM 1685 O O . ILE A 1 214 ? 95.296 36.418 -11.398 1.00 25.91 214 ILE A O 1
ATOM 1690 N N . ILE A 1 215 ? 95.703 38.578 -11.823 1.00 26.97 215 ILE A N 1
ATOM 1691 C CA . ILE A 1 215 ? 96.382 38.259 -13.074 1.00 27.22 215 ILE A CA 1
ATOM 1692 C C . ILE A 1 215 ? 97.850 38.367 -12.705 1.00 27.58 215 ILE A C 1
ATOM 1693 O O . ILE A 1 215 ? 98.404 39.460 -12.596 1.00 26.95 215 ILE A O 1
ATOM 1698 N N . ASN A 1 216 ? 98.455 37.226 -12.434 1.00 29.59 216 ASN A N 1
ATOM 1699 C CA . ASN A 1 216 ? 99.850 37.186 -12.045 1.00 31.33 216 ASN A CA 1
ATOM 1700 C C . ASN A 1 216 ? 100.616 36.264 -12.964 1.00 31.99 216 ASN A C 1
ATOM 1701 O O . ASN A 1 216 ? 100.082 35.791 -13.967 1.00 31.71 216 ASN A O 1
ATOM 1706 N N . GLU A 1 217 ? 101.855 35.974 -12.583 1.00 33.42 217 GLU A N 1
ATOM 1707 C CA . GLU A 1 217 ? 102.741 35.113 -13.354 1.00 34.79 217 GLU A CA 1
ATOM 1708 C C . GLU A 1 217 ? 102.092 33.785 -13.720 1.00 32.95 217 GLU A C 1
ATOM 1709 O O . GLU A 1 217 ? 102.146 33.369 -14.881 1.00 32.04 217 GLU A O 1
ATOM 1715 N N . ALA A 1 218 ? 101.475 33.128 -12.736 1.00 30.45 218 ALA A N 1
ATOM 1716 C CA . ALA A 1 218 ? 100.819 31.848 -12.971 1.00 29.07 218 ALA A CA 1
ATOM 1717 C C . ALA A 1 218 ? 99.721 31.995 -14.029 1.00 28.75 218 ALA A C 1
ATOM 1718 O O . ALA A 1 218 ? 99.593 31.150 -14.910 1.00 29.18 218 ALA A O 1
ATOM 1720 N N . ALA A 1 219 ? 98.921 33.060 -13.923 1.00 28.47 219 ALA A N 1
ATOM 1721 C CA . ALA A 1 219 ? 97.844 33.337 -14.884 1.00 27.03 219 ALA A CA 1
ATOM 1722 C C . ALA A 1 219 ? 98.448 33.514 -16.275 1.00 26.54 219 ALA A C 1
ATOM 1723 O O . ALA A 1 219 ? 98.014 32.871 -17.235 1.00 26.34 219 ALA A O 1
ATOM 1725 N N . PHE A 1 220 ? 99.470 34.364 -16.372 1.00 25.69 220 PHE A N 1
ATOM 1726 C CA . PHE A 1 220 ? 100.127 34.603 -17.645 1.00 25.42 220 PHE A CA 1
ATOM 1727 C C . PHE A 1 220 ? 100.657 33.305 -18.240 1.00 27.26 220 PHE A C 1
ATOM 1728 O O . PHE A 1 220 ? 100.587 33.111 -19.452 1.00 27.21 220 PHE A O 1
ATOM 1736 N N . ASN A 1 221 ? 101.147 32.396 -17.395 1.00 28.84 221 ASN A N 1
ATOM 1737 C CA . ASN A 1 221 ? 101.675 31.123 -17.890 1.00 30.49 221 ASN A CA 1
ATOM 1738 C C . ASN A 1 221 ? 100.605 30.236 -18.494 1.00 29.86 221 ASN A C 1
ATOM 1739 O O . ASN A 1 221 ? 100.891 29.445 -19.383 1.00 30.21 221 ASN A O 1
ATOM 1744 N N . LEU A 1 222 ? 99.376 30.356 -18.010 1.00 28.65 222 LEU A N 1
ATOM 1745 C CA . LEU A 1 222 ? 98.282 29.549 -18.538 1.00 28.15 222 LEU A CA 1
ATOM 1746 C C . LEU A 1 222 ? 97.747 30.099 -19.866 1.00 27.92 222 LEU A C 1
ATOM 1747 O O . LEU A 1 222 ? 97.252 29.348 -20.715 1.00 27.74 222 LEU A O 1
ATOM 1752 N N . MET A 1 223 ? 97.839 31.415 -20.024 1.00 27.42 223 MET A N 1
ATOM 1753 C CA . MET A 1 223 ? 97.346 32.085 -21.222 1.00 27.05 223 MET A CA 1
ATOM 1754 C C . MET A 1 223 ? 97.976 31.579 -22.511 1.00 27.60 223 MET A C 1
ATOM 1755 O O . MET A 1 223 ? 99.111 31.104 -22.522 1.00 27.48 223 MET A O 1
ATOM 1760 N N . LYS A 1 224 ? 97.223 31.663 -23.599 1.00 28.01 224 LYS A N 1
ATOM 1761 C CA . LYS A 1 224 ? 97.723 31.217 -24.881 1.00 28.92 224 LYS A CA 1
ATOM 1762 C C . LYS A 1 224 ? 98.613 32.317 -25.455 1.00 28.47 224 LYS A C 1
ATOM 1763 O O . LYS A 1 224 ? 98.452 33.502 -25.143 1.00 28.05 224 LYS A O 1
ATOM 1769 N N . PRO A 1 225 ? 99.597 31.937 -26.270 1.00 28.06 225 PRO A N 1
ATOM 1770 C CA . PRO A 1 225 ? 100.479 32.958 -26.848 1.00 27.61 225 PRO A CA 1
ATOM 1771 C C . PRO A 1 225 ? 99.681 33.934 -27.722 1.00 26.72 225 PRO A C 1
ATOM 1772 O O . PRO A 1 225 ? 98.759 33.530 -28.438 1.00 27.42 225 PRO A O 1
ATOM 1776 N N . GLY A 1 226 ? 100.008 35.216 -27.636 1.00 24.99 226 GLY A N 1
ATOM 1777 C CA . GLY A 1 226 ? 99.307 36.206 -28.428 1.00 23.77 226 GLY A CA 1
ATOM 1778 C C . GLY A 1 226 ? 98.041 36.736 -27.784 1.00 24.03 226 GLY A C 1
ATOM 1779 O O . GLY A 1 226 ? 97.266 37.449 -28.422 1.00 23.72 226 GLY A O 1
ATOM 1780 N N . ALA A 1 227 ? 97.828 36.429 -26.509 1.00 23.27 227 ALA A N 1
ATOM 1781 C CA . ALA A 1 227 ? 96.630 36.908 -25.827 1.00 22.35 227 ALA A CA 1
ATOM 1782 C C . ALA A 1 227 ? 96.722 38.401 -25.570 1.00 21.57 227 ALA A C 1
ATOM 1783 O O . ALA A 1 227 ? 97.809 38.971 -25.560 1.00 21.03 227 ALA A O 1
ATOM 1785 N N . ILE A 1 228 ? 95.566 39.028 -25.388 1.00 20.81 228 ILE A N 1
ATOM 1786 C CA . ILE A 1 228 ? 95.469 40.449 -25.106 1.00 21.04 228 ILE A CA 1
ATOM 1787 C C . ILE A 1 228 ? 94.717 40.576 -23.779 1.00 20.32 228 ILE A C 1
ATOM 1788 O O . ILE A 1 228 ? 93.783 39.815 -23.525 1.00 21.29 228 ILE A O 1
ATOM 1793 N N . VAL A 1 229 ? 95.150 41.494 -22.921 1.00 20.21 229 VAL A N 1
ATOM 1794 C CA . VAL A 1 229 ? 94.497 41.717 -21.633 1.00 18.28 229 VAL A CA 1
ATOM 1795 C C . VAL A 1 229 ? 94.061 43.172 -21.537 1.00 17.39 229 VAL A C 1
ATOM 1796 O O . VAL A 1 229 ? 94.825 44.092 -21.844 1.00 17.20 229 VAL A O 1
ATOM 1800 N N . ILE A 1 230 ? 92.823 43.378 -21.123 1.00 16.20 230 ILE A N 1
ATOM 1801 C CA . ILE A 1 230 ? 92.284 44.714 -20.994 1.00 16.33 230 ILE A CA 1
ATOM 1802 C C . ILE A 1 230 ? 91.912 44.947 -19.531 1.00 17.64 230 ILE A C 1
ATOM 1803 O O . ILE A 1 230 ? 91.251 44.107 -18.913 1.00 17.42 230 ILE A O 1
ATOM 1808 N N . ASN A 1 231 ? 92.318 46.081 -18.980 1.00 17.68 231 ASN A N 1
ATOM 1809 C CA . ASN A 1 231 ? 91.955 46.381 -17.613 1.00 18.16 231 ASN A CA 1
ATOM 1810 C C . ASN A 1 231 ? 91.423 47.793 -17.468 1.00 17.53 231 ASN A C 1
ATOM 1811 O O . ASN A 1 231 ? 92.190 48.761 -17.483 1.00 19.05 231 ASN A O 1
ATOM 1816 N N . THR A 1 232 ? 90.103 47.911 -17.363 1.00 17.52 232 THR A N 1
ATOM 1817 C CA . THR A 1 232 ? 89.463 49.206 -17.159 1.00 17.91 232 THR A CA 1
ATOM 1818 C C . THR A 1 232 ? 88.846 49.180 -15.748 1.00 18.80 232 THR A C 1
ATOM 1819 O O . THR A 1 232 ? 88.050 50.059 -15.397 1.00 18.38 232 THR A O 1
ATOM 1823 N N . ALA A 1 233 ? 89.209 48.175 -14.947 1.00 19.50 233 ALA A N 1
ATOM 1824 C CA . ALA A 1 233 ? 88.632 48.026 -13.610 1.00 20.65 233 ALA A CA 1
ATOM 1825 C C . ALA A 1 233 ? 89.350 48.736 -12.449 1.00 21.62 233 ALA A C 1
ATOM 1826 O O . ALA A 1 233 ? 88.985 49.855 -12.080 1.00 21.28 233 ALA A O 1
ATOM 1828 N N . ARG A 1 234 ? 90.378 48.091 -11.907 1.00 23.01 234 ARG A N 1
ATOM 1829 C CA . ARG A 1 234 ? 91.110 48.606 -10.754 1.00 24.90 234 ARG A CA 1
ATOM 1830 C C . ARG A 1 234 ? 92.609 48.395 -10.905 1.00 23.93 234 ARG A C 1
ATOM 1831 O O . ARG A 1 234 ? 93.038 47.396 -11.486 1.00 24.31 234 ARG A O 1
ATOM 1839 N N . PRO A 1 235 ? 93.425 49.265 -10.275 1.00 24.21 235 PRO A N 1
ATOM 1840 C CA . PRO A 1 235 ? 94.894 49.238 -10.315 1.00 23.83 235 PRO A CA 1
ATOM 1841 C C . PRO A 1 235 ? 95.616 48.049 -9.688 1.00 24.28 235 PRO A C 1
ATOM 1842 O O . PRO A 1 235 ? 96.773 47.794 -10.007 1.00 24.79 235 PRO A O 1
ATOM 1846 N N . ASN A 1 236 ? 94.956 47.329 -8.790 1.00 24.64 236 ASN A N 1
ATOM 1847 C CA . ASN A 1 236 ? 95.607 46.216 -8.113 1.00 25.36 236 ASN A CA 1
ATOM 1848 C C . ASN A 1 236 ? 95.424 44.844 -8.740 1.00 25.40 236 ASN A C 1
ATOM 1849 O O . ASN A 1 236 ? 96.005 43.872 -8.258 1.00 26.23 236 ASN A O 1
ATOM 1854 N N . LEU A 1 237 ? 94.665 44.749 -9.825 1.00 24.10 237 LEU A N 1
ATOM 1855 C CA . LEU A 1 237 ? 94.374 43.446 -10.429 1.00 23.71 237 LEU A CA 1
ATOM 1856 C C . LEU A 1 237 ? 95.481 42.713 -11.162 1.00 23.88 237 LEU A C 1
ATOM 1857 O O . LEU A 1 237 ? 95.492 41.473 -11.215 1.00 25.11 237 LEU A O 1
ATOM 1862 N N . ILE A 1 238 ? 96.413 43.459 -11.736 1.00 23.52 238 ILE A N 1
ATOM 1863 C CA . ILE A 1 238 ? 97.468 42.835 -12.510 1.00 24.18 238 ILE A CA 1
ATOM 1864 C C . ILE A 1 238 ? 98.850 43.078 -11.942 1.00 24.71 238 ILE A C 1
ATOM 1865 O O . ILE A 1 238 ? 99.179 44.192 -11.535 1.00 24.88 238 ILE A O 1
ATOM 1870 N N . ASP A 1 239 ? 99.660 42.029 -11.922 1.00 25.16 239 ASP A N 1
ATOM 1871 C CA . ASP A 1 239 ? 101.041 42.150 -11.487 1.00 26.43 239 ASP A CA 1
ATOM 1872 C C . ASP A 1 239 ? 101.710 42.809 -12.696 1.00 25.60 239 ASP A C 1
ATOM 1873 O O . ASP A 1 239 ? 102.097 42.125 -13.643 1.00 25.54 239 ASP A O 1
ATOM 1878 N N . THR A 1 240 ? 101.875 44.123 -12.640 1.00 26.02 240 THR A N 1
ATOM 1879 C CA . THR A 1 240 ? 102.453 44.871 -13.744 1.00 27.24 240 THR A CA 1
ATOM 1880 C C . THR A 1 240 ? 103.842 44.388 -14.146 1.00 29.15 240 THR A C 1
ATOM 1881 O O . THR A 1 240 ? 104.182 44.392 -15.334 1.00 28.41 240 THR A O 1
ATOM 1885 N N . GLN A 1 241 ? 104.626 43.935 -13.166 1.00 30.96 241 GLN A N 1
ATOM 1886 C CA . GLN A 1 241 ? 105.979 43.436 -13.433 1.00 32.51 241 GLN A CA 1
ATOM 1887 C C . GLN A 1 241 ? 105.925 42.185 -14.296 1.00 30.23 241 GLN A C 1
ATOM 1888 O O . GLN A 1 241 ? 106.628 42.078 -15.300 1.00 28.95 241 GLN A O 1
ATOM 1894 N N . ALA A 1 242 ? 105.113 41.225 -13.870 1.00 27.96 242 ALA A N 1
ATOM 1895 C CA . ALA A 1 242 ? 104.967 39.981 -14.604 1.00 27.17 242 ALA A CA 1
ATOM 1896 C C . ALA A 1 242 ? 104.403 40.296 -15.993 1.00 27.00 242 ALA A C 1
ATOM 1897 O O . ALA A 1 242 ? 104.778 39.665 -16.991 1.00 25.72 242 ALA A O 1
ATOM 1899 N N . MET A 1 243 ? 103.512 41.287 -16.050 1.00 26.40 243 MET A N 1
ATOM 1900 C CA . MET A 1 243 ? 102.895 41.689 -17.304 1.00 26.39 243 MET A CA 1
ATOM 1901 C C . MET A 1 243 ? 103.958 42.155 -18.280 1.00 27.27 243 MET A C 1
ATOM 1902 O O . MET A 1 243 ? 104.016 41.689 -19.426 1.00 26.92 243 MET A O 1
ATOM 1907 N N . LEU A 1 244 ? 104.832 43.038 -17.799 1.00 28.36 244 LEU A N 1
ATOM 1908 C CA . LEU A 1 244 ? 105.910 43.576 -18.611 1.00 29.35 244 LEU A CA 1
ATOM 1909 C C . LEU A 1 244 ? 106.797 42.465 -19.163 1.00 30.49 244 LEU A C 1
ATOM 1910 O O . LEU A 1 244 ? 107.107 42.449 -20.361 1.00 30.86 244 LEU A O 1
ATOM 1915 N N . SER A 1 245 ? 107.173 41.512 -18.315 1.00 30.93 245 SER A N 1
ATOM 1916 C CA . SER A 1 245 ? 108.006 40.394 -18.761 1.00 32.00 245 SER A CA 1
ATOM 1917 C C . SER A 1 245 ? 107.322 39.607 -19.857 1.00 30.80 245 SER A C 1
ATOM 1918 O O . SER A 1 245 ? 107.976 39.166 -20.797 1.00 31.44 245 SER A O 1
ATOM 1921 N N . ASN A 1 246 ? 106.015 39.399 -19.716 1.00 29.17 246 ASN A N 1
ATOM 1922 C CA . ASN A 1 246 ? 105.274 38.647 -20.714 1.00 28.57 246 ASN A CA 1
ATOM 1923 C C . ASN A 1 246 ? 105.060 39.420 -22.000 1.00 27.95 246 ASN A C 1
ATOM 1924 O O . ASN A 1 246 ? 104.845 38.821 -23.052 1.00 28.16 246 ASN A O 1
ATOM 1929 N N . LEU A 1 247 ? 105.101 40.745 -21.917 1.00 27.15 247 LEU A N 1
ATOM 1930 C CA . LEU A 1 247 ? 104.987 41.568 -23.111 1.00 28.04 247 LEU A CA 1
ATOM 1931 C C . LEU A 1 247 ? 106.326 41.435 -23.850 1.00 30.53 247 LEU A C 1
ATOM 1932 O O . LEU A 1 247 ? 106.367 41.161 -25.054 1.00 31.93 247 LEU A O 1
ATOM 1937 N N . LYS A 1 248 ?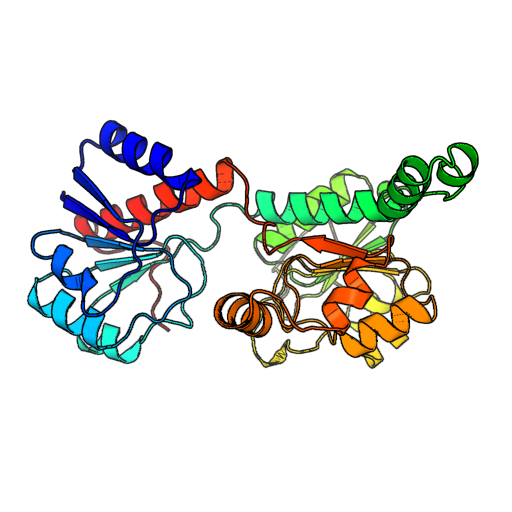 107.421 41.553 -23.103 1.00 32.52 248 LYS A N 1
ATOM 1938 C CA . LYS A 1 248 ? 108.766 41.456 -23.668 1.00 34.27 248 LYS A CA 1
ATOM 1939 C C . LYS A 1 248 ? 109.096 40.108 -24.274 1.00 34.23 248 LYS A C 1
ATOM 1940 O O . LYS A 1 248 ? 109.775 40.032 -25.289 1.00 34.98 248 LYS A O 1
ATOM 1946 N N . SER A 1 249 ? 108.639 39.042 -23.639 1.00 34.78 249 SER A N 1
ATOM 1947 C CA . SER A 1 249 ? 108.902 37.711 -24.145 1.00 35.70 249 SER A CA 1
ATOM 1948 C C . SER A 1 249 ? 108.026 37.414 -25.351 1.00 36.07 249 SER A C 1
ATOM 1949 O O . SER A 1 249 ? 108.252 36.430 -26.042 1.00 37.61 249 SER A O 1
ATOM 1952 N N . GLY A 1 250 ? 106.982 38.213 -25.555 1.00 35.67 250 GLY A N 1
ATOM 1953 C CA . GLY A 1 250 ? 106.099 37.984 -26.681 1.00 34.35 250 GLY A CA 1
ATOM 1954 C C . GLY A 1 250 ? 104.889 37.129 -26.357 1.00 34.32 250 GLY A C 1
ATOM 1955 O O . GLY A 1 250 ? 104.059 36.878 -27.237 1.00 35.81 250 GLY A O 1
ATOM 1956 N N . LYS A 1 251 ? 104.772 36.672 -25.111 1.00 33.54 251 LYS A N 1
ATOM 1957 C CA . LYS A 1 251 ? 103.625 35.860 -24.696 1.00 31.97 251 LYS A CA 1
ATOM 1958 C C . LYS A 1 251 ? 102.328 36.666 -24.917 1.00 31.09 251 LYS A C 1
ATOM 1959 O O . LYS A 1 251 ? 101.349 36.155 -25.466 1.00 32.12 251 LYS A O 1
ATOM 1965 N N . LEU A 1 252 ? 102.328 37.919 -24.475 1.00 27.58 252 LEU A N 1
ATOM 1966 C CA . LEU A 1 252 ? 101.190 38.797 -24.642 1.00 25.27 252 LEU A CA 1
ATOM 1967 C C . LEU A 1 252 ? 101.371 39.628 -25.896 1.00 24.53 252 LEU A C 1
ATOM 1968 O O . LEU A 1 252 ? 102.414 40.246 -26.078 1.00 25.49 252 LEU A O 1
ATOM 1973 N N . ALA A 1 253 ? 100.341 39.687 -26.730 1.00 22.86 253 ALA A N 1
ATOM 1974 C CA . ALA A 1 253 ? 100.393 40.494 -27.940 1.00 21.58 253 ALA A CA 1
ATOM 1975 C C . ALA A 1 253 ? 100.240 41.975 -27.580 1.00 21.45 253 ALA A C 1
ATOM 1976 O O . ALA A 1 253 ? 100.807 42.834 -28.242 1.00 22.86 253 ALA A O 1
ATOM 1978 N N . GLY A 1 254 ? 99.466 42.284 -26.543 1.00 20.57 254 GLY A N 1
ATOM 1979 C CA . GLY A 1 254 ? 99.281 43.673 -26.160 1.00 18.34 254 GLY A CA 1
ATOM 1980 C C . GLY A 1 254 ? 98.386 43.798 -24.952 1.00 17.89 254 GLY A C 1
ATOM 1981 O O . GLY A 1 254 ? 97.781 42.805 -24.534 1.00 18.00 254 GLY A O 1
ATOM 1982 N N . VAL A 1 255 ? 98.321 44.996 -24.373 1.00 17.46 255 VAL A N 1
ATOM 1983 C CA . VAL A 1 255 ? 97.476 45.237 -23.211 1.00 16.67 255 VAL A CA 1
ATOM 1984 C C . VAL A 1 255 ? 96.907 46.631 -23.265 1.00 15.22 255 VAL A C 1
ATOM 1985 O O . VAL A 1 255 ? 97.512 47.539 -23.818 1.00 15.68 255 VAL A O 1
ATOM 1989 N N . GLY A 1 256 ? 95.733 46.793 -22.681 1.00 15.12 256 GLY A N 1
ATOM 1990 C CA . GLY A 1 256 ? 95.094 48.085 -22.626 1.00 15.47 256 GLY A CA 1
ATOM 1991 C C . GLY A 1 256 ? 94.884 48.311 -21.151 1.00 16.60 256 GLY A C 1
ATOM 1992 O O . GLY A 1 256 ? 94.158 47.553 -20.509 1.00 16.77 256 GLY A O 1
ATOM 1993 N N . ILE A 1 257 ? 95.560 49.316 -20.611 1.00 17.34 257 ILE A N 1
ATOM 1994 C CA . ILE A 1 257 ? 95.493 49.624 -19.192 1.00 17.94 257 ILE A CA 1
ATOM 1995 C C . ILE A 1 257 ? 94.963 51.020 -18.966 1.00 17.47 257 ILE A C 1
ATOM 1996 O O . ILE A 1 257 ? 95.594 51.998 -19.365 1.00 18.73 257 ILE A O 1
ATOM 2001 N N . ASP A 1 258 ? 93.787 51.110 -18.359 1.00 17.57 258 ASP A N 1
ATOM 2002 C CA . ASP A 1 258 ? 93.192 52.397 -18.054 1.00 18.25 258 ASP A CA 1
ATOM 2003 C C . ASP A 1 258 ? 93.438 52.743 -16.568 1.00 19.73 258 ASP A C 1
ATOM 2004 O O . ASP A 1 258 ? 93.358 53.911 -16.174 1.00 19.67 258 ASP A O 1
ATOM 2009 N N . THR A 1 259 ? 93.664 51.721 -15.742 1.00 20.46 259 THR A N 1
ATOM 2010 C CA . THR A 1 259 ? 93.934 51.915 -14.311 1.00 21.90 259 THR A CA 1
ATOM 2011 C C . THR A 1 259 ? 95.318 51.311 -14.009 1.00 21.66 259 THR A C 1
ATOM 2012 O O . THR A 1 259 ? 95.454 50.123 -13.695 1.00 21.82 259 THR A O 1
ATOM 2016 N N . TYR A 1 260 ? 96.345 52.128 -14.206 1.00 23.04 260 TYR A N 1
ATOM 2017 C CA . TYR A 1 260 ? 97.730 51.730 -14.000 1.00 23.98 260 TYR A CA 1
ATOM 2018 C C . TYR A 1 260 ? 97.985 51.442 -12.518 1.00 24.76 260 TYR A C 1
ATOM 2019 O O . TYR A 1 260 ? 97.572 52.211 -11.640 1.00 24.54 260 TYR A O 1
ATOM 2028 N N . GLU A 1 261 ? 98.695 50.352 -12.256 1.00 25.19 261 GLU A N 1
ATOM 2029 C CA . GLU A 1 261 ? 98.968 49.919 -10.891 1.00 26.49 261 GLU A CA 1
ATOM 2030 C C . GLU A 1 261 ? 99.491 50.965 -9.915 1.00 26.65 261 GLU A C 1
ATOM 2031 O O . GLU A 1 261 ? 99.021 51.039 -8.786 1.00 26.54 261 GLU A O 1
ATOM 2037 N N . TYR A 1 262 ? 100.412 51.804 -10.366 1.00 27.22 262 TYR A N 1
ATOM 2038 C CA . TYR A 1 262 ? 100.997 52.816 -9.500 1.00 28.82 262 TYR A CA 1
ATOM 2039 C C . TYR A 1 262 ? 100.512 54.217 -9.783 1.00 29.46 262 TYR A C 1
ATOM 2040 O O . TYR A 1 262 ? 101.228 55.173 -9.531 1.00 30.07 262 TYR A O 1
ATOM 2049 N N . GLU A 1 263 ? 99.279 54.345 -10.252 1.00 30.82 263 GLU A N 1
ATOM 2050 C CA . GLU A 1 263 ? 98.732 55.653 -10.566 1.00 32.61 263 GLU A CA 1
ATOM 2051 C C . GLU A 1 263 ? 98.766 56.634 -9.384 1.00 33.83 263 GLU A C 1
ATOM 2052 O O . GLU A 1 263 ? 99.227 57.775 -9.530 1.00 33.39 263 GLU A O 1
ATOM 2058 N N . THR A 1 264 ? 98.252 56.199 -8.232 1.00 35.31 264 THR A N 1
ATOM 2059 C CA . THR A 1 264 ? 98.194 57.027 -7.020 1.00 37.31 264 THR A CA 1
ATOM 2060 C C . THR A 1 264 ? 99.571 57.556 -6.595 1.00 38.09 264 THR A C 1
ATOM 2061 O O . THR A 1 264 ? 99.756 58.764 -6.409 1.00 38.02 264 THR A O 1
ATOM 2065 N N . GLU A 1 265 ? 100.540 56.651 -6.497 1.00 38.92 265 GLU A N 1
ATOM 2066 C CA . GLU A 1 265 ? 101.899 57.007 -6.123 1.00 40.16 265 GLU A CA 1
ATOM 2067 C C . GLU A 1 265 ? 102.461 57.994 -7.143 1.00 38.99 265 GLU A C 1
ATOM 2068 O O . GLU A 1 265 ? 103.015 59.032 -6.773 1.00 38.99 265 GLU A O 1
ATOM 2074 N N . ASP A 1 266 ? 102.273 57.692 -8.426 1.00 37.30 266 ASP A N 1
ATOM 2075 C CA . ASP A 1 266 ? 102.773 58.543 -9.507 1.00 35.75 266 ASP A CA 1
ATOM 2076 C C . ASP A 1 266 ? 102.152 59.938 -9.559 1.00 34.60 266 ASP A C 1
ATOM 2077 O O . ASP A 1 266 ? 102.838 60.895 -9.925 1.00 34.29 266 ASP A O 1
ATOM 2082 N N . LEU A 1 267 ? 100.867 60.062 -9.226 1.00 33.63 267 LEU A N 1
ATOM 2083 C CA . LEU A 1 267 ? 100.217 61.374 -9.236 1.00 33.54 267 LEU A CA 1
ATOM 2084 C C . LEU A 1 267 ? 100.807 62.250 -8.117 1.00 34.53 267 LEU A C 1
ATOM 2085 O O . LEU A 1 267 ? 100.869 63.484 -8.224 1.00 33.76 267 LEU A O 1
ATOM 2090 N N . LEU A 1 268 ? 101.240 61.600 -7.042 1.00 35.57 268 LEU A N 1
ATOM 2091 C CA . LEU A 1 268 ? 101.856 62.307 -5.936 1.00 36.34 268 LEU A CA 1
ATOM 2092 C C . LEU A 1 268 ? 103.221 62.814 -6.408 1.00 36.45 268 LEU A C 1
ATOM 2093 O O . LEU A 1 268 ? 103.538 63.977 -6.210 1.00 36.83 268 LEU A O 1
ATOM 2098 N N . ASN A 1 269 ? 104.010 61.954 -7.052 1.00 36.90 269 ASN A N 1
ATOM 2099 C CA . ASN A 1 269 ? 105.321 62.350 -7.577 1.00 38.26 269 ASN A CA 1
ATOM 2100 C C . ASN A 1 269 ? 105.158 63.480 -8.573 1.00 38.86 269 ASN A C 1
ATOM 2101 O O . ASN A 1 269 ? 105.961 64.407 -8.597 1.00 38.74 269 ASN A O 1
ATOM 2106 N N . LEU A 1 270 ? 104.154 63.372 -9.436 1.00 39.33 270 LEU A N 1
ATOM 2107 C CA . LEU A 1 270 ? 103.891 64.406 -10.425 1.00 39.84 270 LEU A CA 1
ATOM 2108 C C . LEU A 1 270 ? 103.693 65.767 -9.729 1.00 40.09 270 LEU A C 1
ATOM 2109 O O . LEU A 1 270 ? 104.253 66.774 -10.161 1.00 40.22 270 LEU A O 1
ATOM 2114 N N . ALA A 1 271 ? 102.918 65.794 -8.647 1.00 40.22 271 ALA A N 1
ATOM 2115 C CA . ALA A 1 271 ? 102.671 67.041 -7.919 1.00 41.53 271 ALA A CA 1
ATOM 2116 C C . ALA A 1 271 ? 103.936 67.623 -7.257 1.00 42.44 271 ALA A C 1
ATOM 2117 O O . ALA A 1 271 ? 104.239 68.807 -7.429 1.00 42.42 271 ALA A O 1
ATOM 2119 N N . LYS A 1 272 ? 104.673 66.780 -6.531 1.00 43.22 272 LYS A N 1
ATOM 2120 C CA . LYS A 1 272 ? 105.902 67.174 -5.845 1.00 44.15 272 LYS A CA 1
ATOM 2121 C C . LYS A 1 272 ? 107.088 67.393 -6.776 1.00 45.44 272 LYS A C 1
ATOM 2122 O O . LYS A 1 272 ? 107.894 68.294 -6.561 1.00 46.64 272 LYS A O 1
ATOM 2128 N N . HIS A 1 273 ? 107.241 66.520 -7.764 1.00 46.54 273 HIS A N 1
ATOM 2129 C CA . HIS A 1 273 ? 108.392 66.582 -8.666 1.00 47.65 273 HIS A CA 1
ATOM 2130 C C . HIS A 1 273 ? 108.153 66.917 -10.140 1.00 47.31 273 HIS A C 1
ATOM 2131 O O . HIS A 1 273 ? 109.114 67.028 -10.905 1.00 47.42 273 HIS A O 1
ATOM 2138 N N . GLY A 1 274 ? 106.891 67.093 -10.532 1.00 46.79 274 GLY A N 1
ATOM 2139 C CA . GLY A 1 274 ? 106.559 67.420 -11.914 1.00 46.51 274 GLY A CA 1
ATOM 2140 C C . GLY A 1 274 ? 106.788 66.297 -12.922 1.00 46.44 274 GLY A C 1
ATOM 2141 O O . GLY A 1 274 ? 106.819 66.540 -14.129 1.00 46.71 274 GLY A O 1
ATOM 2142 N N . SER A 1 275 ? 106.897 65.065 -12.428 1.00 45.63 275 SER A N 1
ATOM 2143 C CA . SER A 1 275 ? 107.140 63.888 -13.254 1.00 44.57 275 SER A CA 1
ATOM 2144 C C . SER A 1 275 ? 106.714 62.647 -12.469 1.00 43.37 275 SER A C 1
ATOM 2145 O O . SER A 1 275 ? 106.692 62.656 -11.241 1.00 43.03 275 SER A O 1
ATOM 2148 N N . PHE A 1 276 ? 106.389 61.577 -13.176 1.00 41.96 276 PHE A N 1
ATOM 2149 C CA . PHE A 1 276 ? 105.992 60.345 -12.518 1.00 41.00 276 PHE A CA 1
ATOM 2150 C C . PHE A 1 276 ? 107.154 59.674 -11.800 1.00 41.07 276 PHE A C 1
ATOM 2151 O O . PHE A 1 276 ? 106.936 58.979 -10.808 1.00 39.86 276 PHE A O 1
ATOM 2159 N N . LYS A 1 277 ? 108.379 59.871 -12.305 1.00 41.51 277 LYS A N 1
ATOM 2160 C CA . LYS A 1 277 ? 109.582 59.244 -11.728 1.00 42.49 277 LYS A CA 1
ATOM 2161 C C . LYS A 1 277 ? 109.335 57.735 -11.676 1.00 41.22 277 LYS A C 1
ATOM 2162 O O . LYS A 1 277 ? 109.729 57.053 -10.723 1.00 41.05 277 LYS A O 1
ATOM 2168 N N . ASP A 1 278 ? 108.661 57.226 -12.704 1.00 39.33 278 ASP A N 1
ATOM 2169 C CA . ASP A 1 278 ? 108.305 55.815 -12.779 1.00 37.21 278 ASP A CA 1
ATOM 2170 C C . ASP A 1 278 ? 108.837 55.201 -14.068 1.00 37.13 278 ASP A C 1
ATOM 2171 O O . ASP A 1 278 ? 108.253 55.388 -15.140 1.00 37.48 278 ASP A O 1
ATOM 2176 N N . PRO A 1 279 ? 109.936 54.428 -13.972 1.00 36.69 279 PRO A N 1
ATOM 2177 C CA . PRO A 1 279 ? 110.609 53.748 -15.091 1.00 35.71 279 PRO A CA 1
ATOM 2178 C C . PRO A 1 279 ? 109.745 52.662 -15.740 1.00 34.21 279 PRO A C 1
ATOM 2179 O O . PRO A 1 279 ? 109.925 52.342 -16.915 1.00 33.48 279 PRO A O 1
ATOM 2183 N N . LEU A 1 280 ? 108.854 52.066 -14.951 1.00 32.68 280 LEU A N 1
ATOM 2184 C CA . LEU A 1 280 ? 107.961 51.021 -15.440 1.00 32.16 280 LEU A CA 1
ATOM 2185 C C . LEU A 1 280 ? 106.939 51.706 -16.360 1.00 31.37 280 LEU A C 1
ATOM 2186 O O . LEU A 1 280 ? 106.692 51.266 -17.478 1.00 30.33 280 LEU A O 1
ATOM 2191 N N . TRP A 1 281 ? 106.387 52.817 -15.888 1.00 29.63 281 TRP A N 1
ATOM 2192 C CA . TRP A 1 281 ? 105.442 53.586 -16.663 1.00 28.40 281 TRP A CA 1
ATOM 2193 C C . TRP A 1 281 ? 106.102 53.959 -17.995 1.00 29.66 281 TRP A C 1
ATOM 2194 O O . TRP A 1 281 ? 105.553 53.686 -19.061 1.00 29.21 281 TRP A O 1
ATOM 2205 N N . ASP A 1 282 ? 107.299 54.537 -17.925 1.00 30.19 282 ASP A N 1
ATOM 2206 C CA . ASP A 1 282 ? 108.025 54.966 -19.117 1.00 31.74 282 ASP A CA 1
ATOM 2207 C C . ASP A 1 282 ? 108.257 53.844 -20.110 1.00 31.54 282 ASP A C 1
ATOM 2208 O O . ASP A 1 282 ? 108.178 54.043 -21.319 1.00 31.41 282 ASP A O 1
ATOM 2213 N N . GLU A 1 283 ? 108.582 52.668 -19.602 1.00 31.01 283 GLU A N 1
ATOM 2214 C CA . GLU A 1 283 ? 108.819 51.551 -20.482 1.00 31.70 283 GLU A CA 1
ATOM 2215 C C . GLU A 1 283 ? 107.534 51.117 -21.199 1.00 30.77 283 GLU A C 1
ATOM 2216 O O . GLU A 1 283 ? 107.557 50.844 -22.401 1.00 30.45 283 GLU A O 1
ATOM 2222 N N . LEU A 1 284 ? 106.423 51.075 -20.460 1.00 28.35 284 LEU A N 1
ATOM 2223 C CA . LEU A 1 284 ? 105.130 50.700 -21.014 1.00 25.94 284 LEU A CA 1
ATOM 2224 C C . LEU A 1 284 ? 104.699 51.718 -22.065 1.00 24.99 284 LEU A C 1
ATOM 2225 O O . LEU A 1 284 ? 104.295 51.345 -23.157 1.00 24.05 284 LEU A O 1
ATOM 2230 N N . LEU A 1 285 ? 104.815 53.001 -21.737 1.00 23.88 285 LEU A N 1
ATOM 2231 C CA . LEU A 1 285 ? 104.421 54.073 -22.640 1.00 25.01 285 LEU A CA 1
ATOM 2232 C C . LEU A 1 285 ? 105.180 54.033 -23.966 1.00 25.71 285 LEU A C 1
ATOM 2233 O O . LEU A 1 285 ? 104.691 54.522 -24.981 1.00 26.24 285 LEU A O 1
ATOM 2238 N N . GLY A 1 286 ? 106.373 53.451 -23.949 1.00 25.85 286 GLY A N 1
ATOM 2239 C CA . GLY A 1 286 ? 107.172 53.364 -25.153 1.00 25.46 286 GLY A CA 1
ATOM 2240 C C . GLY A 1 286 ? 106.876 52.145 -26.011 1.00 25.93 286 GLY A C 1
ATOM 2241 O O . GLY A 1 286 ? 107.486 51.995 -27.064 1.00 27.20 286 GLY A O 1
ATOM 2242 N N . MET A 1 287 ? 105.975 51.264 -25.581 1.00 24.28 287 MET A N 1
ATOM 2243 C CA . MET A 1 287 ? 105.639 50.080 -26.371 1.00 24.54 287 MET A CA 1
ATOM 2244 C C . MET A 1 287 ? 104.357 50.359 -27.153 1.00 23.72 287 MET A C 1
ATOM 2245 O O . MET A 1 287 ? 103.330 50.673 -26.569 1.00 23.80 287 MET A O 1
ATOM 2250 N N . PRO A 1 288 ? 104.412 50.288 -28.495 1.00 24.22 288 PRO A N 1
ATOM 2251 C CA . PRO A 1 288 ? 103.229 50.552 -29.321 1.00 22.89 288 PRO A CA 1
ATOM 2252 C C . PRO A 1 288 ? 102.118 49.517 -29.173 1.00 21.63 288 PRO A C 1
ATOM 2253 O O . PRO A 1 288 ? 101.010 49.749 -29.632 1.00 21.11 288 PRO A O 1
ATOM 2257 N N . ASN A 1 289 ? 102.421 48.371 -28.565 1.00 20.79 289 ASN A N 1
ATOM 2258 C CA . ASN A 1 289 ? 101.410 47.340 -28.351 1.00 20.00 289 ASN A CA 1
ATOM 2259 C C . ASN A 1 289 ? 100.811 47.440 -26.949 1.00 19.15 289 ASN A C 1
ATOM 2260 O O . ASN A 1 289 ? 100.196 46.507 -26.450 1.00 19.93 289 ASN A O 1
ATOM 2265 N N . VAL A 1 290 ? 101.001 48.590 -26.324 1.00 18.76 290 VAL A N 1
ATOM 2266 C CA . VAL A 1 290 ? 100.453 48.865 -25.007 1.00 18.05 290 VAL A CA 1
ATOM 2267 C C . VAL A 1 290 ? 99.656 50.143 -25.153 1.00 17.08 290 VAL A C 1
ATOM 2268 O O . VAL A 1 290 ? 100.133 51.106 -25.741 1.00 18.20 290 VAL A O 1
ATOM 2272 N N . VAL A 1 291 ? 98.404 50.132 -24.735 1.00 16.93 291 VAL A N 1
ATOM 2273 C CA . VAL A 1 291 ? 97.645 51.352 -24.805 1.00 17.72 291 VAL A CA 1
ATOM 2274 C C . VAL A 1 291 ? 97.221 51.766 -23.392 1.00 18.38 291 VAL A C 1
ATOM 2275 O O . VAL A 1 291 ? 96.418 51.098 -22.730 1.00 18.67 291 VAL A O 1
ATOM 2279 N N . LEU A 1 292 ? 97.882 52.807 -22.895 1.00 19.41 292 LEU A N 1
ATOM 2280 C CA . LEU A 1 292 ? 97.621 53.357 -21.565 1.00 19.32 292 LEU A CA 1
ATOM 2281 C C . LEU A 1 292 ? 96.666 54.522 -21.690 1.00 18.90 292 LEU A C 1
ATOM 2282 O O . LEU A 1 292 ? 96.665 55.232 -22.703 1.00 19.72 292 LEU A O 1
ATOM 2287 N N . SER A 1 293 ? 95.829 54.709 -20.685 1.00 17.72 293 SER A N 1
ATOM 2288 C CA . SER A 1 293 ? 94.903 55.829 -20.673 1.00 18.01 293 SER A CA 1
ATOM 2289 C C . SER A 1 293 ? 94.861 56.282 -19.212 1.00 17.36 293 SER A C 1
ATOM 2290 O O . SER A 1 293 ? 94.971 55.463 -18.294 1.00 17.71 293 SER A O 1
ATOM 2293 N N . PRO A 1 294 ? 94.695 57.587 -18.981 1.00 17.90 294 PRO A N 1
ATOM 2294 C CA . PRO A 1 294 ? 94.665 58.128 -17.616 1.00 17.96 294 PRO A CA 1
ATOM 2295 C C . PRO A 1 294 ? 93.354 57.973 -16.859 1.00 18.60 294 PRO A C 1
ATOM 2296 O O . PRO A 1 294 ? 92.713 58.964 -16.513 1.00 19.26 294 PRO A O 1
ATOM 2300 N N . HIS A 1 295 ? 92.932 56.736 -16.647 1.00 19.85 295 HIS A N 1
ATOM 2301 C CA . HIS A 1 295 ? 91.708 56.468 -15.902 1.00 21.99 295 HIS A CA 1
ATOM 2302 C C . HIS A 1 295 ? 90.509 57.225 -16.467 1.00 21.38 295 HIS A C 1
ATOM 2303 O O . HIS A 1 295 ? 89.822 57.952 -15.734 1.00 21.60 295 HIS A O 1
ATOM 2310 N N . ILE A 1 296 ? 90.225 57.012 -17.750 1.00 20.41 296 ILE A N 1
ATOM 2311 C CA . ILE A 1 296 ? 89.120 57.690 -18.419 1.00 18.38 296 ILE A CA 1
ATOM 2312 C C . ILE A 1 296 ? 88.037 56.765 -19.001 1.00 18.32 296 ILE A C 1
ATOM 2313 O O . ILE A 1 296 ? 87.203 57.212 -19.792 1.00 19.30 296 ILE A O 1
ATOM 2318 N N . ALA A 1 297 ? 88.010 55.500 -18.606 1.00 17.60 297 ALA A N 1
ATOM 2319 C CA . ALA A 1 297 ? 86.999 54.588 -19.138 1.00 17.02 297 ALA A CA 1
ATOM 2320 C C . ALA A 1 297 ? 85.577 55.076 -18.879 1.00 17.53 297 ALA A C 1
ATOM 2321 O O . ALA A 1 297 ? 84.677 54.823 -19.664 1.00 17.66 297 ALA A O 1
ATOM 2323 N N . TYR A 1 298 ? 85.377 55.8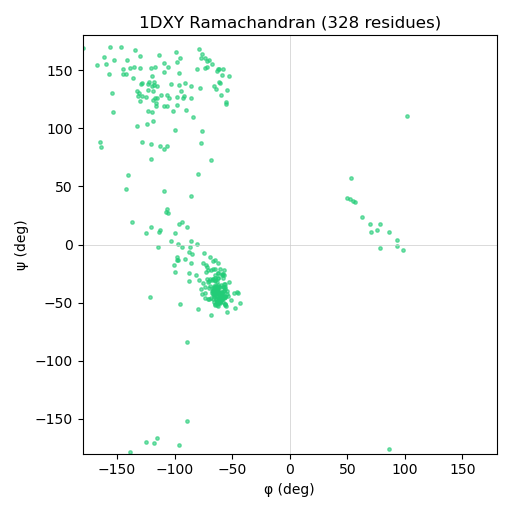23 -17.802 1.00 17.33 298 TYR A N 1
ATOM 2324 C CA . TYR A 1 298 ? 84.050 56.315 -17.450 1.00 17.81 298 TYR A CA 1
ATOM 2325 C C . TYR A 1 298 ? 83.717 57.616 -18.161 1.00 17.44 298 TYR A C 1
ATOM 2326 O O . TYR A 1 298 ? 82.582 58.076 -18.152 1.00 17.95 298 TYR A O 1
ATOM 2335 N N . TYR A 1 299 ? 84.757 58.236 -18.685 1.00 17.23 299 TYR A N 1
ATOM 2336 C CA . TYR A 1 299 ? 84.694 59.569 -19.229 1.00 17.18 299 TYR A CA 1
ATOM 2337 C C . TYR A 1 299 ? 83.928 59.892 -20.505 1.00 17.93 299 TYR A C 1
ATOM 2338 O O . TYR A 1 299 ? 84.521 60.208 -21.538 1.00 18.77 299 TYR A O 1
ATOM 2347 N N . THR A 1 300 ? 82.606 59.879 -20.415 1.00 17.10 300 THR A N 1
ATOM 2348 C CA . THR A 1 300 ? 81.783 60.233 -21.562 1.00 17.18 300 THR A CA 1
ATOM 2349 C C . THR A 1 300 ? 80.771 61.271 -21.099 1.00 17.94 300 THR A C 1
ATOM 2350 O O . THR A 1 300 ? 80.522 61.425 -19.899 1.00 18.45 300 THR A O 1
ATOM 2354 N N . GLU A 1 301 ? 80.185 61.988 -22.043 1.00 18.45 301 GLU A N 1
ATOM 2355 C CA . GLU A 1 301 ? 79.199 62.982 -21.704 1.00 19.90 301 GLU A CA 1
ATOM 2356 C C . GLU A 1 301 ? 78.027 62.366 -20.965 1.00 19.97 301 GLU A C 1
ATOM 2357 O O . GLU A 1 301 ? 77.510 62.975 -20.038 1.00 20.01 301 GLU A O 1
ATOM 2363 N N . THR A 1 302 ? 77.569 61.195 -21.405 1.00 18.52 302 THR A N 1
ATOM 2364 C CA . THR A 1 302 ? 76.449 60.515 -20.754 1.00 18.02 302 THR A CA 1
ATOM 2365 C C . THR A 1 302 ? 76.789 60.155 -19.301 1.00 17.89 302 THR A C 1
ATOM 2366 O O . THR A 1 302 ? 76.004 60.424 -18.398 1.00 17.55 302 THR A O 1
ATOM 2370 N N . ALA A 1 303 ? 77.963 59.571 -19.079 1.00 17.64 303 ALA A N 1
ATOM 2371 C CA . ALA A 1 303 ? 78.390 59.195 -17.728 1.00 18.65 303 ALA A CA 1
ATOM 2372 C C . ALA A 1 303 ? 78.474 60.415 -16.790 1.00 19.53 303 ALA A C 1
ATOM 2373 O O . ALA A 1 303 ? 77.916 60.397 -15.693 1.00 20.14 303 ALA A O 1
ATOM 2375 N N . VAL A 1 304 ? 79.133 61.480 -17.237 1.00 19.59 304 VAL A N 1
ATOM 2376 C CA . VAL A 1 304 ? 79.281 62.679 -16.422 1.00 19.86 304 VAL A CA 1
ATOM 2377 C C . VAL A 1 304 ? 77.917 63.311 -16.136 1.00 21.66 304 VAL A C 1
ATOM 2378 O O . VAL A 1 304 ? 77.649 63.766 -15.012 1.00 21.54 304 VAL A O 1
ATOM 2382 N N . HIS A 1 305 ? 77.045 63.330 -17.145 1.00 21.37 305 HIS A N 1
ATOM 2383 C CA . HIS A 1 305 ? 75.704 63.860 -16.973 1.00 20.49 305 HIS A CA 1
ATOM 2384 C C . HIS A 1 305 ? 74.981 63.047 -15.889 1.00 20.34 305 HIS A C 1
ATOM 2385 O O . HIS A 1 305 ? 74.283 63.608 -15.040 1.00 20.80 305 HIS A O 1
ATOM 2392 N N . ASN A 1 306 ? 75.121 61.727 -15.939 1.00 19.52 306 ASN A N 1
ATOM 2393 C CA . ASN A 1 306 ? 74.469 60.843 -14.977 1.00 20.27 306 ASN A CA 1
ATOM 2394 C C . ASN A 1 306 ? 75.045 60.944 -13.554 1.00 20.59 306 ASN A C 1
ATOM 2395 O O . ASN A 1 306 ? 74.318 60.831 -12.569 1.00 20.42 306 ASN A O 1
ATOM 2400 N N . MET A 1 307 ? 76.348 61.156 -13.460 1.00 20.51 307 MET A N 1
ATOM 2401 C CA . MET A 1 307 ? 77.001 61.313 -12.174 1.00 21.21 307 MET A CA 1
ATOM 2402 C C . MET A 1 307 ? 76.345 62.492 -11.478 1.00 21.98 307 MET A C 1
ATOM 2403 O O . MET A 1 307 ? 75.976 62.399 -10.313 1.00 22.97 307 MET A O 1
ATOM 2408 N N . VAL A 1 308 ? 76.155 63.582 -12.212 1.00 21.21 308 VAL A N 1
ATOM 2409 C CA . VAL A 1 308 ? 75.527 64.764 -11.664 1.00 20.12 308 VAL A CA 1
ATOM 2410 C C . VAL A 1 308 ? 74.055 64.535 -11.371 1.00 21.71 308 VAL A C 1
ATOM 2411 O O . VAL A 1 308 ? 73.639 64.604 -10.213 1.00 22.60 308 VAL A O 1
ATOM 2415 N N . TYR A 1 309 ? 73.268 64.213 -12.395 1.00 20.99 309 TYR A N 1
ATOM 2416 C CA . TYR A 1 309 ? 71.837 64.028 -12.211 1.00 21.10 309 TYR A CA 1
ATOM 2417 C C . TYR A 1 309 ? 71.422 62.946 -11.249 1.00 21.57 309 TYR A C 1
ATOM 2418 O O . TYR A 1 309 ? 70.495 63.163 -10.464 1.00 23.34 309 TYR A O 1
ATOM 2427 N N . PHE A 1 310 ? 72.059 61.779 -11.310 1.00 21.72 310 PHE A N 1
ATOM 2428 C CA . PHE A 1 310 ? 71.697 60.692 -10.404 1.00 22.74 310 PHE A CA 1
ATOM 2429 C C . PHE A 1 310 ? 72.024 61.013 -8.936 1.00 22.42 310 PHE A C 1
ATOM 2430 O O . PHE A 1 310 ? 71.201 60.787 -8.055 1.00 21.97 310 PHE A O 1
ATOM 2438 N N . SER A 1 311 ? 73.222 61.520 -8.674 1.00 21.75 311 SER A N 1
ATOM 2439 C CA . SER A 1 311 ? 73.604 61.838 -7.308 1.00 21.94 311 SER A CA 1
ATOM 2440 C C . SER A 1 311 ? 72.679 62.904 -6.700 1.00 22.94 311 SER A C 1
ATOM 2441 O O . SER A 1 311 ? 72.237 62.772 -5.551 1.00 23.63 311 SER A O 1
ATOM 2444 N N . LEU A 1 312 ? 72.330 63.915 -7.487 1.00 23.57 312 LEU A N 1
ATOM 2445 C CA . LEU A 1 312 ? 71.440 64.967 -7.019 1.00 24.72 312 LEU A CA 1
ATOM 2446 C C . LEU A 1 312 ? 70.039 64.415 -6.754 1.00 26.52 312 LEU A C 1
ATOM 2447 O O . LEU A 1 312 ? 69.369 64.810 -5.798 1.00 26.77 312 LEU A O 1
ATOM 2452 N N . GLN A 1 313 ? 69.607 63.470 -7.576 1.00 28.50 313 GLN A N 1
ATOM 2453 C CA . GLN A 1 313 ? 68.301 62.870 -7.384 1.00 30.15 313 GLN A CA 1
ATOM 2454 C C . GLN A 1 313 ? 68.324 62.077 -6.074 1.00 30.16 313 GLN A C 1
ATOM 2455 O O . GLN A 1 313 ? 67.343 62.072 -5.324 1.00 29.64 313 GLN A O 1
ATOM 2461 N N . HIS A 1 314 ? 69.431 61.388 -5.803 1.00 29.49 314 HIS A N 1
ATOM 2462 C CA . HIS A 1 314 ? 69.538 60.622 -4.560 1.00 29.34 314 HIS A CA 1
ATOM 2463 C C . HIS A 1 314 ? 69.442 61.576 -3.373 1.00 29.93 314 HIS A C 1
ATOM 2464 O O . HIS A 1 314 ? 68.781 61.266 -2.384 1.00 30.38 314 HIS A O 1
ATOM 2471 N N . LEU A 1 315 ? 70.038 62.757 -3.509 1.00 29.72 315 LEU A N 1
ATOM 2472 C CA . LEU A 1 315 ? 69.992 63.755 -2.452 1.00 31.09 315 LEU A CA 1
ATOM 2473 C C . LEU A 1 315 ? 68.532 64.180 -2.245 1.00 32.43 315 LEU A C 1
ATOM 2474 O O . LEU A 1 315 ? 68.020 64.157 -1.115 1.00 33.25 315 LEU A O 1
ATOM 2479 N N . VAL A 1 316 ? 67.850 64.515 -3.337 1.00 32.02 316 VAL A N 1
ATOM 2480 C CA . VAL A 1 316 ? 66.444 64.901 -3.276 1.00 31.51 316 VAL A CA 1
ATOM 2481 C C . VAL A 1 316 ? 65.598 63.749 -2.694 1.00 31.80 316 VAL A C 1
ATOM 2482 O O . VAL A 1 316 ? 64.655 63.988 -1.949 1.00 33.34 316 VAL A O 1
ATOM 2486 N N . ASP A 1 317 ? 65.969 62.507 -2.987 1.00 31.61 317 ASP A N 1
ATOM 2487 C CA . ASP A 1 317 ? 65.271 61.339 -2.449 1.00 31.88 317 ASP A CA 1
ATOM 2488 C C . ASP A 1 317 ? 65.376 61.322 -0.918 1.00 33.38 317 ASP A C 1
ATOM 2489 O O . ASP A 1 317 ? 64.371 61.180 -0.217 1.00 33.90 317 ASP A O 1
ATOM 2494 N N . PHE A 1 318 ? 66.602 61.423 -0.404 1.00 33.22 318 PHE A N 1
ATOM 2495 C CA . PHE A 1 318 ? 66.847 61.442 1.043 1.00 33.01 318 PHE A CA 1
ATOM 2496 C C . PHE A 1 318 ? 66.019 62.580 1.670 1.00 33.81 318 PHE A C 1
ATOM 2497 O O . PHE A 1 318 ? 65.231 62.359 2.593 1.00 34.04 318 PHE A O 1
ATOM 2505 N N . LEU A 1 319 ? 66.178 63.781 1.123 1.00 34.49 319 LEU A N 1
ATOM 2506 C CA . LEU A 1 319 ? 65.492 64.965 1.608 1.00 35.56 319 LEU A CA 1
ATOM 2507 C C . LEU A 1 319 ? 63.971 64.977 1.532 1.00 37.41 319 LEU A C 1
ATOM 2508 O O . LEU A 1 319 ? 63.338 65.818 2.161 1.00 38.92 319 LEU A O 1
ATOM 2513 N N . THR A 1 320 ? 63.369 64.083 0.762 1.00 38.59 320 THR A N 1
ATOM 2514 C CA . THR A 1 320 ? 61.917 64.084 0.660 1.00 38.87 320 THR A CA 1
ATOM 2515 C C . THR A 1 320 ? 61.273 62.779 1.090 1.00 39.41 320 THR A C 1
ATOM 2516 O O . THR A 1 320 ? 60.272 62.788 1.788 1.00 41.50 320 THR A O 1
ATOM 2520 N N . LYS A 1 321 ? 61.813 61.658 0.642 1.00 39.20 321 LYS A N 1
ATOM 2521 C CA . LYS A 1 321 ? 61.246 60.365 0.994 1.00 39.45 321 LYS A CA 1
ATOM 2522 C C . LYS A 1 321 ? 62.014 59.732 2.168 1.00 39.36 321 LYS A C 1
ATOM 2523 O O . LYS A 1 321 ? 61.592 58.707 2.705 1.00 39.37 321 LYS A O 1
ATOM 2529 N N . GLY A 1 322 ? 63.159 60.314 2.525 1.00 38.97 322 GLY A N 1
ATOM 2530 C CA . GLY A 1 322 ? 63.966 59.787 3.616 1.00 38.09 322 GLY A CA 1
ATOM 2531 C C . GLY A 1 322 ? 64.666 58.461 3.343 1.00 38.35 322 GLY A C 1
ATOM 2532 O O . GLY A 1 322 ? 65.196 57.825 4.256 1.00 38.25 322 GLY A O 1
ATOM 2533 N N . GLU A 1 323 ? 64.663 58.028 2.086 1.00 37.72 323 GLU A N 1
ATOM 2534 C CA . GLU A 1 323 ? 65.302 56.774 1.668 1.00 36.29 323 GLU A CA 1
ATOM 2535 C C . GLU A 1 323 ? 65.709 56.942 0.189 1.00 35.32 323 GLU A C 1
ATOM 2536 O O . GLU A 1 323 ? 65.211 57.845 -0.492 1.00 35.29 323 GLU A O 1
ATOM 2542 N N . THR A 1 324 ? 66.666 56.147 -0.277 1.00 33.79 324 THR A N 1
ATOM 2543 C CA . THR A 1 324 ? 67.096 56.192 -1.674 1.00 32.67 324 THR A CA 1
ATOM 2544 C C . THR A 1 324 ? 67.719 54.847 -1.984 1.00 32.33 324 THR A C 1
ATOM 2545 O O . THR A 1 324 ? 68.325 54.230 -1.109 1.00 32.72 324 THR A O 1
ATOM 2549 N N . SER A 1 325 ? 67.568 54.389 -3.225 1.00 31.59 325 SER A N 1
ATOM 2550 C CA . SER A 1 325 ? 68.064 53.075 -3.639 1.00 30.09 325 SER A CA 1
ATOM 2551 C C . SER A 1 325 ? 69.548 52.792 -3.459 1.00 29.18 325 SER A C 1
ATOM 2552 O O . SER A 1 325 ? 69.941 51.634 -3.317 1.00 29.71 325 SER A O 1
ATOM 2555 N N . THR A 1 326 ? 70.375 53.829 -3.463 1.00 28.12 326 THR A N 1
ATOM 2556 C CA . THR A 1 326 ? 71.810 53.616 -3.339 1.00 28.72 326 THR A CA 1
ATOM 2557 C C . THR A 1 326 ? 72.431 54.020 -1.998 1.00 30.38 326 THR A C 1
ATOM 2558 O O . THR A 1 326 ? 73.596 54.412 -1.953 1.00 30.20 326 THR A O 1
ATOM 2562 N N . GLU A 1 327 ? 71.661 53.977 -0.917 1.00 32.10 327 GLU A N 1
ATOM 2563 C CA . GLU A 1 327 ? 72.225 54.330 0.379 1.00 34.93 327 GLU A CA 1
ATOM 2564 C C . GLU A 1 327 ? 73.315 53.325 0.750 1.00 36.42 327 GLU A C 1
ATOM 2565 O O . GLU A 1 327 ? 73.134 52.117 0.592 1.00 36.55 327 GLU A O 1
ATOM 2571 N N . VAL A 1 328 ? 74.455 53.833 1.206 1.00 39.29 328 VAL A N 1
ATOM 2572 C CA . VAL A 1 328 ? 75.585 52.996 1.603 1.00 42.61 328 VAL A CA 1
ATOM 2573 C C . VAL A 1 328 ? 75.648 52.923 3.131 1.00 46.17 328 VAL A C 1
ATOM 2574 O O . VAL A 1 328 ? 75.453 53.933 3.815 1.00 46.35 328 VAL A O 1
ATOM 2578 N N . THR A 1 329 ? 75.908 51.735 3.671 1.00 50.81 329 THR A N 1
ATOM 2579 C CA . THR A 1 329 ? 75.994 51.572 5.125 1.00 55.49 329 THR A CA 1
ATOM 2580 C C . THR A 1 329 ? 77.153 50.688 5.654 1.00 58.53 329 THR A C 1
ATOM 2581 O O . THR A 1 329 ? 77.096 50.230 6.795 1.00 60.09 329 THR A O 1
ATOM 2585 N N . GLY A 1 330 ? 78.198 50.462 4.854 1.00 61.52 330 GLY A N 1
ATOM 2586 C CA . GLY A 1 330 ? 79.316 49.637 5.311 1.00 64.66 330 GLY A CA 1
ATOM 2587 C C . GLY A 1 330 ? 80.404 49.335 4.277 1.00 66.60 330 GLY A C 1
ATOM 2588 O O . GLY A 1 330 ? 81.609 49.569 4.568 1.00 66.93 330 GLY A O 1
#

InterPro domains:
  IPR006139 D-isomer specific 2-hydroxyacid dehydrogenase, catalytic domain [PF00389] (11-328)
  IPR006140 D-isomer specific 2-hydroxyacid dehydrogenase, NAD-binding domain [PF02826] (113-297)
  IPR029752 D-isomer specific 2-hydroxyacid dehydrogenase, NAD-binding domain conserved site 1 [PS00065] (148-175)
  IPR029753 D-isomer specific 2-hydroxyacid dehydrogenase, NAD-binding domain conserved site [PS00670] (194-216)
  IPR029753 D-isomer specific 2-hydroxyacid dehydrogenase, NAD-binding domain conserved site [PS00671] (223-239)
  IPR036291 NAD(P)-binding domain superfamily [SSF51735] (102-299)
  IPR058205 D-lactate dehydrogenase-like [PTHR43026] (1-328)

Solvent-accessible surface area: 16287 Å² total; per-residue (Å²): 71,112,0,0,0,0,1,8,106,138,62,3,43,115,29,0,114,79,5,24,162,88,64,67,27,75,22,75,73,41,102,86,97,1,67,80,116,15,0,89,108,0,152,57,30,62,0,0,0,0,8,6,125,57,94,4,39,43,19,1,0,89,58,0,102,79,61,52,2,136,20,0,0,2,0,29,55,34,28,150,36,12,48,42,112,6,11,171,127,45,50,6,80,0,0,16,2,54,37,30,11,30,44,6,15,0,102,34,0,12,77,4,0,62,69,13,4,144,32,79,9,60,33,76,49,44,73,153,82,66,57,180,150,108,7,69,88,53,166,28,103,114,5,23,142,14,22,0,0,0,0,5,6,37,112,51,1,80,37,0,4,119,45,0,80,71,98,50,0,114,5,3,0,52,24,89,189,71,62,203,58,128,43,118,58,14,90,55,35,51,38,93,48,0,8,105,75,0,25,0,0,0,0,20,16,83,35,82,158,154,20,64,59,39,0,53,81,66,4,0,97,75,4,73,109,28,0,7,0,0,3,9,17,89,38,33,0,6,30,6,110,8,3,14,62,12,8,127,88,48,41,2,46,1,0,0,8,1,2,9,33,74,37,106,94,5,90,98,38,80,86,139,107,60,46,43,139,14,108,21,45,90,71,0,114,62,34,58,24,12,22,29,13,102,63,58,4,37,103,55,142,86,0,8,61,25,7,0,42,86,0,0,88,19,0,27,19,3,49,89,156,29,124,17,111,22,54,28,125,97

Organism: Lacticaseibacillus paracasei (NCBI:txid1597)

Foldseek 3Di:
DFEEEELQDPLLVVLQVVVCVVVVYHYHYYNHFQDLVVLVVCQPGQEYEYEDPAAPDLSSLVVCLVSVHQEYEYLADDDVRYPLVSNVVSNHWYFYQHPLDLPLLLVVLVVLVQCLQQLVLLLVVCVVVVNNPSSPPDDGDQLLDFEEEEEDCDDNSVNNLVVSVVSNHAYEYEYPDDDPDDDVSYHYDYLLVSQQRGQEYEYDDAPDPVQFQVPELVSLVSHAAAHEYEYLHELRNHPLVSVVVCVVVRSYSAYEEAHHNCLPQQVVCCVVPVGSPDPSVVVQVPDSRYHYHPSCSQPDSSSSSSSNVVRVVQSVCCVPVVDHPGIDND

Sequence (330 aa):
MKIIAYGARVDEIQYFKQWAKDTGNTLEYHTEFLDENTVEWAKGFDGINSLQTTPYAAGVFEKMHAYGIKFLTIRNVGTDNIDMTAMKQYGIRLSNVPAYSPAAIAEFALTDTLYLLRNMGKVQAQLQAGDYEKAGTFIGKELGQQTVGVMGTGHIGQVAIKLFKGFGAKVIAYDPYPMKGDHPDFDYVSLEDLFKQSDVIDLHVPGIEQNTHIINEAAFNLMKPGAIVINTARPNLIDTQAMLSNLKSGKLAGVGIDTYEYETEDLLNLAKHGSFKDPLWDELLGMPNVVLSPHIAYYTETAVHNMVYFSLQHLVDFLTKGETSTEVTG

CATH classification: 3.40.50.720 (+1 more: 3.40.50.720)